Protein 7W3W (pdb70)

Radius of gyration: 19.31 Å; Cα contacts (8 Å, |Δi|>4): 629; chains: 1; bounding box: 48×47×41 Å

Secondary structure (DSSP, 8-state):
-EEEEEE-S-HHHHHHHHHHHHHHH--EEEEEE--HHHHHHHHHHHGGG---SEEE-S-HHHHHHHHHTT-BPPPPHHHHTTS-GGGB-TTSS-EEEEEEEEEEEEETTT--GGG--SSGGGGGSGGGTT-EEE-TT-HHHHHHHHHHHHHH-HHHHHHHHHHHHHS-PEE-SSHHHHHHHHHHTS-SEEEEETTSHHHHHHH-TT-SEEEE--STT-GGG-EEEEEEEEBTT-S-HHHHHHHHHHHTSHHHHHHIIIII-PBPSSSS-PPPTTT--HHHHHHH-----GGGGG-HHHHHHHHHHTT--

Nearest PDB structures (foldseek):
  7w3w-assembly1_A  TM=1.003E+00  e=6.564E-67  Vibrio metschnikovii
  6ivy-assembly1_A  TM=8.575E-01  e=1.147E-32  Pseudomonas aeruginosa PAO1
  8k7n-assembly1_A  TM=8.756E-01  e=4.196E-32  Klebsiella pneumoniae
  1xvy-assembly1_A  TM=8.744E-01  e=1.944E-31  Yersinia enterocolitica
  1xvx-assembly1_A  TM=8.397E-01  e=7.984E-30  Yersinia enterocolitica

Structure (mmCIF, N/CA/C/O backbone):
data_7W3W
#
_entry.id   7W3W
#
_cell.length_a   90.792
_cell.length_b   90.792
_cell.length_c   149.836
_cell.angle_alpha   90.000
_cell.angle_beta   90.000
_cell.angle_gamma   120.000
#
_symmetry.space_group_name_H-M   'P 63 2 2'
#
loop_
_entity.id
_entity.type
_entity.pdbx_description
1 polymer 'Iron-utilization periplasmic protein'
2 water water
#
loop_
_atom_site.group_PDB
_atom_site.id
_atom_site.type_symbol
_atom_site.label_atom_id
_atom_site.label_alt_id
_atom_site.label_comp_id
_atom_site.label_asym_id
_atom_site.label_entity_id
_atom_site.label_seq_id
_atom_site.pdbx_PDB_ins_code
_atom_site.Cartn_x
_atom_site.Cartn_y
_atom_site.Cartn_z
_atom_site.occupancy
_atom_site.B_iso_or_equiv
_atom_site.auth_seq_id
_atom_site.auth_comp_id
_atom_site.auth_asym_id
_atom_site.auth_atom_id
_atom_site.pdbx_PDB_model_num
ATOM 1 N N . GLN A 1 1 ? 67.992 16.432 -28.402 1.000 43.920 1 GLN A N 1
ATOM 2 C CA . GLN A 1 1 ? 67.278 16.295 -27.134 1.000 46.450 1 GLN A CA 1
ATOM 3 C C . GLN A 1 1 ? 66.803 14.855 -26.921 1.000 35.460 1 GLN A C 1
ATOM 4 O O . GLN A 1 1 ? 66.629 14.094 -27.883 1.000 32.210 1 GLN A O 1
ATOM 10 N N . ASP A 1 2 ? 66.589 14.495 -25.654 1.000 36.190 2 ASP A N 1
ATOM 11 C CA . ASP A 1 2 ? 66.240 13.129 -25.289 1.000 29.330 2 ASP A CA 1
ATOM 12 C C . ASP A 1 2 ? 65.410 13.136 -24.012 1.000 33.040 2 ASP A C 1
ATOM 13 O O . ASP A 1 2 ? 65.601 13.984 -23.138 1.000 32.100 2 ASP A O 1
ATOM 18 N N . ILE A 1 3 ? 64.497 12.169 -23.899 1.000 24.270 3 ILE A N 1
ATOM 19 C CA . ILE A 1 3 ? 63.762 11.956 -22.661 1.000 24.740 3 ILE A CA 1
ATOM 20 C C . ILE A 1 3 ? 63.914 10.498 -22.255 1.000 25.630 3 ILE A C 1
ATOM 21 O O . ILE A 1 3 ? 64.264 9.629 -23.061 1.000 26.570 3 ILE A O 1
ATOM 26 N N . THR A 1 4 ? 63.639 10.245 -20.984 1.000 23.780 4 THR A N 1
ATOM 27 C CA . THR A 1 4 ? 63.676 8.910 -20.415 1.000 24.180 4 THR A CA 1
ATOM 28 C C . THR A 1 4 ? 62.259 8.493 -20.060 1.000 22.760 4 THR A C 1
ATOM 29 O O . THR A 1 4 ? 61.554 9.213 -19.339 1.000 21.270 4 THR A O 1
ATOM 33 N N . LEU A 1 5 ? 61.852 7.341 -20.576 1.000 20.160 5 LEU A N 1
ATOM 34 C CA . LEU A 1 5 ? 60.535 6.773 -20.330 1.000 19.740 5 LEU A CA 1
ATOM 35 C C . LEU A 1 5 ? 60.683 5.523 -19.473 1.000 19.200 5 LEU A C 1
ATOM 36 O O . LEU A 1 5 ? 61.474 4.635 -19.804 1.000 23.220 5 LEU A O 1
ATOM 41 N N . TYR A 1 6 ? 59.923 5.451 -18.380 1.000 19.930 6 TYR A N 1
ATOM 42 C CA . TYR A 1 6 ? 59.724 4.202 -17.644 1.000 20.350 6 TYR A CA 1
ATOM 43 C C . TYR A 1 6 ? 58.434 3.590 -18.164 1.000 19.660 6 TYR A C 1
ATOM 44 O O . TYR A 1 6 ? 57.365 4.177 -17.993 1.000 20.630 6 TYR A O 1
ATOM 53 N N . SER A 1 7 ? 58.517 2.426 -18.816 1.000 19.050 7 SER A N 1
ATOM 54 C CA . SER A 1 7 ? 57.361 1.877 -19.521 1.000 21.000 7 SER A CA 1
ATOM 55 C C . SER A 1 7 ? 56.955 0.534 -18.916 1.000 23.650 7 SER A C 1
ATOM 56 O O . SER A 1 7 ? 57.711 -0.444 -18.977 1.000 22.730 7 SER A O 1
ATOM 59 N N . GLY A 1 8 ? 55.755 0.483 -18.340 1.000 21.540 8 GLY A N 1
ATOM 60 C CA . GLY A 1 8 ? 55.125 -0.781 -17.988 1.000 20.400 8 GLY A CA 1
ATOM 61 C C . GLY A 1 8 ? 54.453 -1.472 -19.153 1.000 24.400 8 GLY A C 1
ATOM 62 O O . GLY A 1 8 ? 53.955 -2.594 -19.012 1.000 26.290 8 GLY A O 1
ATOM 63 N N . ARG A 1 9 ? 54.467 -0.813 -20.302 1.000 22.000 9 ARG A N 1
ATOM 64 C CA . ARG A 1 9 ? 53.931 -1.404 -21.544 1.000 23.930 9 ARG A CA 1
ATOM 65 C C . ARG A 1 9 ? 55.056 -2.193 -22.219 1.000 25.480 9 ARG A C 1
ATOM 66 O O . ARG A 1 9 ? 56.207 -1.784 -22.116 1.000 22.520 9 ARG A O 1
ATOM 74 N N . GLY A 1 10 ? 54.705 -3.294 -22.877 1.000 23.940 10 GLY A N 1
ATOM 75 C CA . GLY A 1 10 ? 55.707 -4.151 -23.491 1.000 25.330 10 GLY A CA 1
ATOM 76 C C . GLY A 1 10 ? 56.386 -3.512 -24.690 1.000 28.600 10 GLY A C 1
ATOM 77 O O . GLY A 1 10 ? 55.814 -2.689 -25.402 1.000 25.960 10 GLY A O 1
ATOM 78 N N . GLU A 1 11 ? 57.635 -3.930 -24.933 1.000 24.150 11 GLU A N 1
ATOM 79 C CA . GLU A 1 11 ? 58.409 -3.359 -26.034 1.000 29.370 11 GLU A CA 1
ATOM 80 C C . GLU A 1 11 ? 57.782 -3.629 -27.402 1.000 29.960 11 GLU A C 1
ATOM 81 O O . GLU A 1 11 ? 57.900 -2.798 -28.308 1.000 27.550 11 GLU A O 1
ATOM 87 N N . THR A 1 12 ? 57.119 -4.773 -27.591 1.000 30.380 12 THR A N 1
ATOM 88 C CA . THR A 1 12 ? 56.540 -5.029 -28.911 1.000 34.290 12 THR A CA 1
ATOM 89 C C . THR A 1 12 ? 55.449 -4.020 -29.245 1.000 37.820 12 THR A C 1
ATOM 90 O O . THR A 1 12 ? 55.210 -3.725 -30.423 1.000 34.650 12 THR A O 1
ATOM 94 N N . LEU A 1 13 ? 54.796 -3.463 -28.226 1.000 35.300 13 LEU A N 1
ATOM 95 C CA . LEU A 1 13 ? 53.845 -2.369 -28.388 1.000 35.020 13 LEU A CA 1
ATOM 96 C C . LEU A 1 13 ? 54.550 -1.016 -28.410 1.000 34.780 13 LEU A C 1
ATOM 97 O O . LEU A 1 13 ? 54.271 -0.170 -29.263 1.000 41.290 13 LEU A O 1
ATOM 102 N N . VAL A 1 14 ? 55.462 -0.800 -27.466 1.000 33.770 14 VAL A N 1
ATOM 103 C CA . VAL A 1 14 ? 56.039 0.526 -27.265 1.000 34.380 14 VAL A CA 1
ATOM 104 C C . VAL A 1 14 ? 56.938 0.908 -28.432 1.000 35.040 14 VAL A C 1
ATOM 105 O O . VAL A 1 14 ? 56.889 2.043 -28.927 1.000 30.690 14 VAL A O 1
ATOM 109 N N . LYS A 1 15 ? 57.778 -0.028 -28.884 1.000 30.970 15 LYS A N 1
ATOM 110 C CA . LYS A 1 15 ? 58.858 0.342 -29.797 1.000 31.780 15 LYS A CA 1
ATOM 111 C C . LYS A 1 15 ? 58.362 0.992 -31.081 1.000 27.500 15 LYS A C 1
ATOM 112 O O . LYS A 1 15 ? 58.911 2.042 -31.458 1.000 28.310 15 LYS A O 1
ATOM 118 N N . PRO A 1 16 ? 57.352 0.467 -31.790 1.000 28.350 16 PRO A N 1
ATOM 119 C CA . PRO A 1 16 ? 56.897 1.171 -33.004 1.000 31.470 16 PRO A CA 1
ATOM 120 C C . PRO A 1 16 ? 56.382 2.564 -32.712 1.000 29.000 16 PRO A C 1
ATOM 121 O O . PRO A 1 16 ? 56.547 3.470 -33.540 1.000 27.440 16 PRO A O 1
ATOM 125 N N . ILE A 1 17 ? 55.769 2.758 -31.542 1.000 29.060 17 ILE A N 1
ATOM 126 C CA . ILE A 1 17 ? 55.223 4.061 -31.176 1.000 29.440 17 ILE A CA 1
ATOM 127 C C . ILE A 1 17 ? 56.346 5.057 -30.921 1.000 26.610 17 ILE A C 1
ATOM 128 O O . ILE A 1 17 ? 56.349 6.167 -31.468 1.000 27.390 17 ILE A O 1
ATOM 133 N N . ILE A 1 18 ? 57.316 4.685 -30.082 1.000 24.690 18 ILE A N 1
ATOM 134 C CA . ILE A 1 18 ? 58.387 5.624 -29.777 1.000 26.470 18 ILE A CA 1
ATOM 135 C C . ILE A 1 18 ? 59.258 5.857 -30.998 1.000 26.750 18 ILE A C 1
ATOM 136 O O . ILE A 1 18 ? 59.775 6.960 -31.185 1.000 28.750 18 ILE A O 1
ATOM 141 N N . GLU A 1 19 ? 59.434 4.846 -31.855 1.000 26.740 19 GLU A N 1
ATOM 142 C CA . GLU A 1 19 ? 60.258 5.056 -33.042 1.000 25.350 19 GLU A CA 1
ATOM 143 C C . GLU A 1 19 ? 59.626 6.087 -33.965 1.000 25.810 19 GLU A C 1
ATOM 144 O O . GLU A 1 19 ? 60.313 6.985 -34.464 1.000 24.880 19 GLU A O 1
ATOM 150 N N . GLN A 1 20 ? 58.309 6.015 -34.157 1.000 25.060 20 GLN A N 1
ATOM 151 C CA . GLN A 1 20 ? 57.653 7.008 -35.000 1.000 25.100 20 GLN A CA 1
ATOM 152 C C . GLN A 1 20 ? 57.661 8.383 -34.339 1.000 25.290 20 GLN A C 1
ATOM 153 O O . GLN A 1 20 ? 57.840 9.398 -35.019 1.000 23.590 20 GLN A O 1
ATOM 159 N N . PHE A 1 21 ? 57.469 8.436 -33.016 1.000 24.110 21 PHE A N 1
ATOM 160 C CA . PHE A 1 21 ? 57.591 9.710 -32.306 1.000 24.930 21 PHE A CA 1
ATOM 161 C C . PHE A 1 21 ? 58.971 10.314 -32.509 1.000 22.840 21 PHE A C 1
ATOM 162 O O . PHE A 1 21 ? 59.108 11.516 -32.762 1.000 25.570 21 PHE A O 1
ATOM 170 N N . GLU A 1 22 ? 60.014 9.494 -32.379 1.000 25.330 22 GLU A N 1
ATOM 171 C CA . GLU A 1 22 ? 61.371 9.996 -32.584 1.000 24.060 22 GLU A CA 1
ATOM 172 C C . GLU A 1 22 ? 61.557 10.563 -33.988 1.000 28.870 22 GLU A C 1
ATOM 173 O O . GLU A 1 22 ? 62.168 11.628 -34.161 1.000 28.110 22 GLU A O 1
ATOM 179 N N . LYS A 1 23 ? 61.045 9.866 -35.007 1.000 28.930 23 LYS A N 1
ATOM 180 C CA . LYS A 1 23 ? 61.229 10.341 -36.378 1.000 30.590 23 LYS A CA 1
ATOM 181 C C . LYS A 1 23 ? 60.536 11.678 -36.612 1.000 31.050 23 LYS A C 1
ATOM 182 O O . LYS A 1 23 ? 61.056 12.533 -37.338 1.000 31.760 23 LYS A O 1
ATOM 188 N N . GLN A 1 24 ? 59.358 11.879 -36.017 1.000 27.360 24 GLN A N 1
ATOM 189 C CA . GLN A 1 24 ? 58.616 13.113 -36.251 1.000 29.740 24 GLN A CA 1
ATOM 190 C C . GLN A 1 24 ? 59.093 14.260 -35.369 1.000 34.820 24 GLN A C 1
ATOM 191 O O . GLN A 1 24 ? 59.027 15.421 -35.785 1.000 34.080 24 GLN A O 1
ATOM 197 N N . SER A 1 25 ? 59.546 13.972 -34.153 1.000 26.080 25 SER A N 1
ATOM 198 C CA . SER A 1 25 ? 59.859 15.030 -33.203 1.000 27.220 25 SER A CA 1
ATOM 199 C C . SER A 1 25 ? 61.338 15.381 -33.140 1.000 28.530 25 SER A C 1
ATOM 200 O O . SER A 1 25 ? 61.674 16.484 -32.701 1.000 31.570 25 SER A O 1
ATOM 203 N N . GLY A 1 26 ? 62.224 14.473 -33.539 1.000 29.060 26 GLY A N 1
ATOM 204 C CA . GLY A 1 26 ? 63.637 14.678 -33.286 1.000 30.140 26 GLY A CA 1
ATOM 205 C C . GLY A 1 26 ? 64.075 14.428 -31.859 1.000 32.480 26 GLY A C 1
ATOM 206 O O . GLY A 1 26 ? 65.246 14.659 -31.540 1.000 32.240 26 GLY A O 1
ATOM 207 N N . ILE A 1 27 ? 63.178 13.959 -30.990 1.000 25.920 27 ILE A N 1
ATOM 208 C CA . ILE A 1 27 ? 63.481 13.693 -29.583 1.000 25.540 27 ILE A CA 1
ATOM 209 C C . ILE A 1 27 ? 63.741 12.199 -29.414 1.000 25.470 27 ILE A C 1
ATOM 210 O O . ILE A 1 27 ? 62.871 11.379 -29.727 1.000 28.020 27 ILE A O 1
ATOM 215 N N . LYS A 1 28 ? 64.918 11.839 -28.901 1.000 26.140 28 LYS A N 1
ATOM 216 C CA . LYS A 1 28 ? 65.227 10.437 -28.631 1.000 29.610 28 LYS A CA 1
ATOM 217 C C . LYS A 1 28 ? 64.575 9.998 -27.325 1.000 26.810 28 LYS A C 1
ATOM 218 O O . LYS A 1 28 ? 64.570 10.741 -26.339 1.000 26.370 28 LYS A O 1
ATOM 224 N N . VAL A 1 29 ? 64.015 8.793 -27.314 1.000 25.520 29 VAL A N 1
ATOM 225 C CA . VAL A 1 29 ? 63.356 8.261 -26.122 1.000 23.540 29 VAL A CA 1
ATOM 226 C C . VAL A 1 29 ? 64.185 7.089 -25.619 1.000 23.350 29 VAL A C 1
ATOM 227 O O . VAL A 1 29 ? 64.279 6.054 -26.288 1.000 26.210 29 VAL A O 1
ATOM 231 N N . ASN A 1 30 ? 64.792 7.252 -24.451 1.000 23.580 30 ASN A N 1
ATOM 232 C CA . ASN A 1 30 ? 65.478 6.162 -23.769 1.000 28.460 30 ASN A CA 1
ATOM 233 C C . ASN A 1 30 ? 64.487 5.467 -22.840 1.000 27.480 30 ASN A C 1
ATOM 234 O O . ASN A 1 30 ? 63.923 6.110 -21.948 1.000 27.950 30 ASN A O 1
ATOM 239 N N . VAL A 1 31 ? 64.261 4.169 -23.047 1.000 24.370 31 VAL A N 1
ATOM 240 C CA . VAL A 1 31 ? 63.201 3.444 -22.353 1.000 24.780 31 VAL A CA 1
ATOM 241 C C . VAL A 1 31 ? 63.795 2.456 -21.364 1.000 28.390 31 VAL A C 1
ATOM 242 O O . VAL A 1 31 ? 64.687 1.672 -21.714 1.000 28.300 31 VAL A O 1
ATOM 246 N N . ARG A 1 32 ? 63.282 2.482 -20.131 1.000 22.970 32 ARG A N 1
ATOM 247 C CA . ARG A 1 32 ? 63.448 1.392 -19.180 1.000 25.760 32 ARG A CA 1
ATOM 248 C C . ARG A 1 32 ? 62.145 0.606 -19.162 1.000 24.960 32 ARG A C 1
ATOM 249 O O . ARG A 1 32 ? 61.108 1.136 -18.757 1.000 23.520 32 ARG A O 1
ATOM 257 N N . TYR A 1 33 ? 62.191 -0.645 -19.604 1.000 24.950 33 TYR A N 1
ATOM 258 C CA . TYR A 1 33 ? 61.007 -1.488 -19.588 1.000 24.240 33 TYR A CA 1
ATOM 259 C C . TYR A 1 33 ? 60.915 -2.234 -18.267 1.000 29.830 33 TYR A C 1
ATOM 260 O O . TYR A 1 33 ? 61.929 -2.587 -17.654 1.000 27.510 33 TYR A O 1
ATOM 269 N N . GLY A 1 34 ? 59.685 -2.478 -17.833 1.000 27.600 34 GLY A N 1
ATOM 270 C CA . GLY A 1 34 ? 59.492 -3.215 -16.603 1.000 26.020 34 GLY A CA 1
ATOM 271 C C . GLY A 1 34 ? 58.030 -3.495 -16.350 1.000 27.710 34 GLY A C 1
ATOM 272 O O . GLY A 1 34 ? 57.172 -3.265 -17.204 1.000 28.450 34 GLY A O 1
ATOM 273 N N . ASP A 1 35 ? 57.766 -4.032 -15.164 1.000 26.960 35 ASP A N 1
ATOM 274 C CA . ASP A 1 35 ? 56.407 -4.264 -14.717 1.000 25.560 35 ASP A CA 1
ATOM 275 C C . ASP A 1 35 ? 55.803 -2.944 -14.251 1.000 26.630 35 ASP A C 1
ATOM 276 O O . ASP A 1 35 ? 56.470 -2.152 -13.581 1.000 25.860 35 ASP A O 1
ATOM 281 N N . THR A 1 36 ? 54.543 -2.701 -14.624 1.000 26.390 36 THR A N 1
ATOM 282 C CA . THR A 1 36 ? 53.903 -1.430 -14.278 1.000 28.510 36 THR A CA 1
ATOM 283 C C . THR A 1 36 ? 54.039 -1.129 -12.786 1.000 28.220 36 THR A C 1
ATOM 284 O O . THR A 1 36 ? 54.486 -0.043 -12.395 1.000 27.050 36 THR A O 1
ATOM 288 N N . ALA A 1 37 ? 53.694 -2.100 -11.935 1.000 26.600 37 ALA A N 1
ATOM 289 C CA . ALA A 1 37 ? 53.705 -1.852 -10.495 1.000 26.830 37 ALA A CA 1
ATOM 290 C C . ALA A 1 37 ? 55.126 -1.735 -9.954 1.000 25.840 37 ALA A C 1
ATOM 291 O O . ALA A 1 37 ? 55.402 -0.886 -9.101 1.000 24.190 37 ALA A O 1
ATOM 293 N N . GLN A 1 38 ? 56.041 -2.582 -10.429 1.000 27.170 38 GLN A N 1
ATOM 294 C CA . GLN A 1 38 ? 57.424 -2.510 -9.959 1.000 29.710 38 GLN A CA 1
ATOM 295 C C . GLN A 1 38 ? 58.086 -1.194 -10.357 1.000 26.070 38 GLN A C 1
ATOM 296 O O . GLN A 1 38 ? 58.883 -0.632 -9.595 1.000 25.780 38 GLN A O 1
ATOM 302 N N . LEU A 1 39 ? 57.782 -0.686 -11.550 1.000 24.950 39 LEU A N 1
ATOM 303 C CA . LEU A 1 39 ? 58.321 0.620 -11.915 1.000 23.770 39 LEU A CA 1
ATOM 304 C C . LEU A 1 39 ? 57.767 1.723 -11.019 1.000 23.550 39 LEU A C 1
ATOM 305 O O . LEU A 1 39 ? 58.475 2.686 -10.715 1.000 24.770 39 LEU A O 1
ATOM 310 N N . ALA A 1 40 ? 56.517 1.601 -10.574 1.000 23.560 40 ALA A N 1
ATOM 311 C CA . ALA A 1 40 ? 55.995 2.590 -9.633 1.000 25.210 40 ALA A CA 1
ATOM 312 C C . ALA A 1 40 ? 56.730 2.515 -8.299 1.000 30.100 40 ALA A C 1
ATOM 313 O O . ALA A 1 40 ? 57.051 3.549 -7.698 1.000 26.360 40 ALA A O 1
ATOM 315 N N . VAL A 1 41 ? 57.018 1.300 -7.825 1.000 28.400 41 VAL A N 1
ATOM 316 C CA . VAL A 1 41 ? 57.832 1.159 -6.618 1.000 29.810 41 VAL A CA 1
ATOM 317 C C . VAL A 1 41 ? 59.184 1.833 -6.815 1.000 27.190 41 VAL A C 1
ATOM 318 O O . VAL A 1 41 ? 59.647 2.592 -5.952 1.000 29.100 41 VAL A O 1
ATOM 322 N N . LEU A 1 42 ? 59.824 1.584 -7.964 1.000 26.790 42 LEU A N 1
ATOM 323 C CA . LEU A 1 42 ? 61.134 2.168 -8.244 1.000 25.690 42 LEU A CA 1
ATOM 324 C C . LEU A 1 42 ? 61.079 3.686 -8.227 1.000 29.820 42 LEU A C 1
ATOM 325 O O . LEU A 1 42 ? 61.958 4.345 -7.655 1.000 27.700 42 LEU A O 1
ATOM 330 N N . LEU A 1 43 ? 60.065 4.264 -8.875 1.000 26.720 43 LEU A N 1
ATOM 331 C CA . LEU A 1 43 ? 59.936 5.715 -8.862 1.000 26.280 43 LEU A CA 1
ATOM 332 C C . LEU A 1 43 ? 59.825 6.236 -7.436 1.000 27.140 43 LEU A C 1
ATOM 333 O O . LEU A 1 43 ? 60.409 7.267 -7.095 1.000 28.750 43 LEU A O 1
ATOM 338 N N . GLN A 1 44 ? 59.090 5.526 -6.579 1.000 27.260 44 GLN A N 1
ATOM 339 C CA . GLN A 1 44 ? 58.965 5.988 -5.202 1.000 29.200 44 GLN A CA 1
ATOM 340 C C . GLN A 1 44 ? 60.300 5.896 -4.469 1.000 31.170 44 GLN A C 1
ATOM 341 O O . GLN A 1 44 ? 60.626 6.762 -3.649 1.000 30.400 44 GLN A O 1
ATOM 347 N N . GLU A 1 45 ? 61.097 4.869 -4.769 1.000 29.590 45 GLU A N 1
ATOM 348 C CA . GLU A 1 45 ? 62.419 4.759 -4.156 1.000 32.170 45 GLU A CA 1
ATOM 349 C C . GLU A 1 45 ? 63.370 5.833 -4.680 1.000 33.220 45 GLU A C 1
ATOM 350 O O . GLU A 1 45 ? 64.177 6.384 -3.918 1.000 35.130 45 GLU A O 1
ATOM 356 N N . GLU A 1 46 ? 63.285 6.154 -5.976 1.000 31.330 46 GLU A N 1
ATOM 357 C CA . GLU A 1 46 ? 64.151 7.190 -6.535 1.000 31.860 46 GLU A CA 1
ATOM 358 C C . GLU A 1 46 ? 63.738 8.579 -6.070 1.000 32.950 46 GLU A C 1
ATOM 359 O O . GLU A 1 46 ? 64.596 9.448 -5.878 1.000 32.230 46 GLU A O 1
ATOM 365 N N . GLY A 1 47 ? 62.440 8.803 -5.897 1.000 31.360 47 GLY A N 1
ATOM 366 C CA . GLY A 1 47 ? 61.959 10.116 -5.515 1.000 33.990 47 GLY A CA 1
ATOM 367 C C . GLY A 1 47 ? 62.449 11.184 -6.461 1.000 33.560 47 GLY A C 1
ATOM 368 O O . GLY A 1 47 ? 62.452 11.016 -7.688 1.000 31.150 47 GLY A O 1
ATOM 369 N N . ALA A 1 48 ? 62.903 12.299 -5.884 1.000 35.280 48 ALA A N 1
ATOM 370 C CA . ALA A 1 48 ? 63.350 13.438 -6.677 1.000 32.170 48 ALA A CA 1
ATOM 371 C C . ALA A 1 48 ? 64.614 13.165 -7.485 1.000 31.910 48 ALA A C 1
ATOM 372 O O . ALA A 1 48 ? 64.934 13.969 -8.363 1.000 33.950 48 ALA A O 1
ATOM 374 N N . ARG A 1 49 ? 65.349 12.080 -7.219 1.000 33.240 49 ARG A N 1
ATOM 375 C CA . ARG A 1 49 ? 66.536 11.761 -8.010 1.000 32.170 49 ARG A CA 1
ATOM 376 C C . ARG A 1 49 ? 66.250 10.840 -9.187 1.000 31.260 49 ARG A C 1
ATOM 377 O O . ARG A 1 49 ? 67.196 10.333 -9.796 1.000 30.300 49 ARG A O 1
ATOM 385 N N . SER A 1 50 ? 64.987 10.592 -9.514 1.000 30.570 50 SER A N 1
ATOM 386 C CA . SER A 1 50 ? 64.698 9.726 -10.649 1.000 28.820 50 SER A CA 1
ATOM 387 C C . SER A 1 50 ? 65.221 10.341 -11.950 1.000 26.580 50 SER A C 1
ATOM 388 O O . SER A 1 50 ? 65.109 11.554 -12.154 1.000 27.250 50 SER A O 1
ATOM 391 N N . PRO A 1 51 ? 65.769 9.529 -12.860 1.000 27.760 51 PRO A N 1
ATOM 392 C CA . PRO A 1 51 ? 66.074 10.023 -14.209 1.000 25.250 51 PRO A CA 1
ATOM 393 C C . PRO A 1 51 ? 64.870 10.055 -15.134 1.000 25.750 51 PRO A C 1
ATOM 394 O O . PRO A 1 51 ? 64.998 10.534 -16.265 1.000 25.920 51 PRO A O 1
ATOM 398 N N . ALA A 1 52 ? 63.716 9.561 -14.690 1.000 23.760 52 ALA A N 1
ATOM 399 C CA . ALA A 1 52 ? 62.569 9.382 -15.572 1.000 24.180 52 ALA A CA 1
ATOM 400 C C . ALA A 1 52 ? 61.876 10.711 -15.852 1.000 22.590 52 ALA A C 1
ATOM 401 O O . ALA A 1 52 ? 61.704 11.540 -14.955 1.000 23.960 52 ALA A O 1
ATOM 403 N N . ASP A 1 53 ? 61.474 10.905 -17.111 1.000 21.150 53 ASP A N 1
ATOM 404 C CA . ASP A 1 53 ? 60.637 12.032 -17.511 1.000 21.300 53 ASP A CA 1
ATOM 405 C C . ASP A 1 53 ? 59.175 11.650 -17.657 1.000 20.990 53 ASP A C 1
ATOM 406 O O . ASP A 1 53 ? 58.289 12.439 -17.308 1.000 19.630 53 ASP A O 1
ATOM 411 N N . VAL A 1 54 ? 58.913 10.459 -18.177 1.000 19.080 54 VAL A N 1
ATOM 412 C CA . VAL A 1 54 ? 57.560 10.000 -18.465 1.000 19.590 54 VAL A CA 1
ATOM 413 C C . VAL A 1 54 ? 57.402 8.621 -17.851 1.000 20.860 54 VAL A C 1
ATOM 414 O O . VAL A 1 54 ? 58.356 7.836 -17.836 1.000 21.000 54 VAL A O 1
ATOM 418 N N . TYR A 1 55 ? 56.208 8.338 -17.325 1.000 18.140 55 TYR A N 1
ATOM 419 C CA . TYR A 1 55 ? 55.827 7.004 -16.867 1.000 19.190 55 TYR A CA 1
ATOM 420 C C . TYR A 1 55 ? 54.576 6.597 -17.630 1.000 20.710 55 TYR A C 1
ATOM 421 O O . TYR A 1 55 ? 53.595 7.346 -17.656 1.000 18.860 55 TYR A O 1
ATOM 430 N N . TRP A 1 56 ? 54.625 5.427 -18.268 1.000 17.220 56 TRP A N 1
ATOM 431 C CA . TRP A 1 56 ? 53.532 4.911 -19.083 1.000 16.950 56 TRP A CA 1
ATOM 432 C C . TRP A 1 56 ? 53.243 3.500 -18.588 1.000 23.290 56 TRP A C 1
ATOM 433 O O . TRP A 1 56 ? 54.075 2.604 -18.765 1.000 20.530 56 TRP A O 1
ATOM 444 N N . GLY A 1 57 ? 52.080 3.302 -17.957 1.000 19.010 57 GLY A N 1
ATOM 445 C CA . GLY A 1 57 ? 51.745 2.038 -17.341 1.000 22.940 57 GLY A CA 1
ATOM 446 C C . GLY A 1 57 ? 50.457 1.454 -17.897 1.000 22.830 57 GLY A C 1
ATOM 447 O O . GLY A 1 57 ? 49.747 2.084 -18.689 1.000 23.220 57 GLY A O 1
ATOM 448 N N . GLN A 1 58 ? 50.163 0.219 -17.487 1.000 22.080 58 GLN A N 1
ATOM 449 C CA . GLN A 1 58 ? 48.897 -0.358 -17.914 1.000 20.990 58 GLN A CA 1
ATOM 450 C C . GLN A 1 58 ? 48.078 -0.838 -16.731 1.000 28.570 58 GLN A C 1
ATOM 451 O O . GLN A 1 58 ? 47.353 -1.831 -16.843 1.000 31.920 58 GLN A O 1
ATOM 457 N N . ASP A 1 59 ? 48.164 -0.146 -15.594 1.000 24.690 59 ASP A N 1
ATOM 458 C CA . ASP A 1 59 ? 47.175 -0.378 -14.547 1.000 30.470 59 ASP A CA 1
ATOM 459 C C . ASP A 1 59 ? 47.030 0.837 -13.645 1.000 26.120 59 ASP A C 1
ATOM 460 O O . ASP A 1 59 ? 48.014 1.329 -13.079 1.000 23.750 59 ASP A O 1
ATOM 465 N N . ALA A 1 60 ? 45.779 1.258 -13.467 1.000 27.150 60 ALA A N 1
ATOM 466 C CA . ALA A 1 60 ? 45.487 2.508 -12.770 1.000 24.070 60 ALA A CA 1
ATOM 467 C C . ALA A 1 60 ? 45.893 2.464 -11.303 1.000 24.390 60 ALA A C 1
ATOM 468 O O . ALA A 1 60 ? 46.140 3.514 -10.700 1.000 22.210 60 ALA A O 1
ATOM 470 N N . GLY A 1 61 ? 45.955 1.275 -10.703 1.000 24.100 61 GLY A N 1
ATOM 471 C CA . GLY A 1 61 ? 46.324 1.200 -9.296 1.000 22.630 61 GLY A CA 1
ATOM 472 C C . GLY A 1 61 ? 47.739 1.685 -9.036 1.000 23.590 61 GLY A C 1
ATOM 473 O O . GLY A 1 61 ? 47.996 2.398 -8.061 1.000 21.430 61 GLY A O 1
ATOM 474 N N . ALA A 1 62 ? 48.678 1.302 -9.902 1.000 23.050 62 ALA A N 1
ATOM 475 C CA . ALA A 1 62 ? 50.054 1.754 -9.746 1.000 22.270 62 ALA A CA 1
ATOM 476 C C . ALA A 1 62 ? 50.176 3.250 -10.008 1.000 21.770 62 ALA A C 1
ATOM 477 O O . ALA A 1 62 ? 50.926 3.953 -9.319 1.000 21.510 62 ALA A O 1
ATOM 479 N N . MET A 1 63 ? 49.467 3.746 -11.024 1.000 22.180 63 MET A N 1
ATOM 480 C CA . MET A 1 63 ? 49.447 5.186 -11.264 1.000 21.650 63 MET A CA 1
ATOM 481 C C . MET A 1 63 ? 48.870 5.928 -10.058 1.000 22.390 63 MET A C 1
ATOM 482 O O . MET A 1 63 ? 49.355 7.007 -9.680 1.000 20.780 63 MET A O 1
ATOM 487 N N . GLY A 1 64 ? 47.830 5.366 -9.441 1.000 20.390 64 GLY A N 1
ATOM 488 C CA . GLY A 1 64 ? 47.250 6.011 -8.271 1.000 21.880 64 GLY A CA 1
ATOM 489 C C . GLY A 1 64 ? 48.230 6.116 -7.121 1.000 22.520 64 GLY A C 1
ATOM 490 O O . GLY A 1 64 ? 48.263 7.123 -6.410 1.000 22.940 64 GLY A O 1
ATOM 491 N N . ALA A 1 65 ? 49.046 5.075 -6.923 1.000 22.210 65 ALA A N 1
ATOM 492 C CA . ALA A 1 65 ? 50.083 5.147 -5.894 1.000 24.090 65 ALA A CA 1
ATOM 493 C C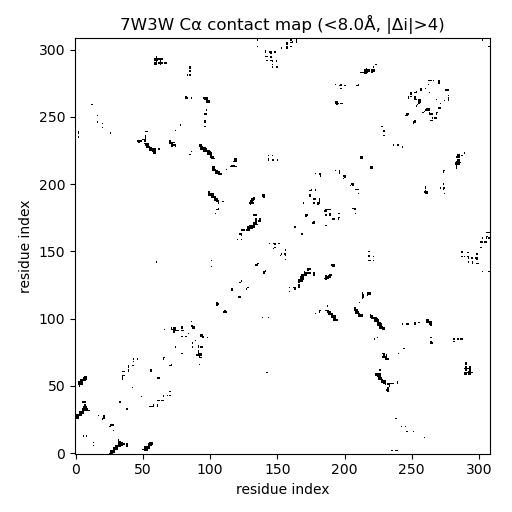 . ALA A 1 65 ? 51.041 6.309 -6.148 1.000 24.990 65 ALA A C 1
ATOM 494 O O . ALA A 1 65 ? 51.424 7.027 -5.215 1.000 23.260 65 ALA A O 1
ATOM 496 N N . LEU A 1 66 ? 51.435 6.519 -7.407 1.000 22.960 66 LEU A N 1
ATOM 497 C CA . LEU A 1 66 ? 52.336 7.630 -7.722 1.000 20.850 66 LEU A CA 1
ATOM 498 C C . LEU A 1 66 ? 51.647 8.972 -7.525 1.000 21.430 66 LEU A C 1
ATOM 499 O O . LEU A 1 66 ? 52.252 9.929 -7.026 1.000 22.720 66 LEU A O 1
ATOM 504 N N . ALA A 1 67 ? 50.393 9.073 -7.952 1.000 20.900 67 ALA A N 1
ATOM 505 C CA . ALA A 1 67 ? 49.644 10.301 -7.734 1.000 22.800 67 ALA A CA 1
ATOM 506 C C . ALA A 1 67 ? 49.559 10.612 -6.245 1.000 24.170 67 ALA A C 1
ATOM 507 O O . ALA A 1 67 ? 49.865 11.730 -5.814 1.000 25.750 67 ALA A O 1
ATOM 509 N N . ASN A 1 68 ? 49.185 9.609 -5.438 1.000 24.490 68 ASN A N 1
ATOM 510 C CA . ASN A 1 68 ? 49.070 9.796 -3.992 1.000 26.680 68 ASN A CA 1
ATOM 511 C C . ASN A 1 68 ? 50.403 10.178 -3.369 1.000 26.290 68 ASN A C 1
ATOM 512 O O . ASN A 1 68 ? 50.438 10.943 -2.399 1.000 29.480 68 ASN A O 1
ATOM 517 N N . ALA A 1 69 ? 51.503 9.647 -3.897 1.000 25.020 69 ALA A N 1
ATOM 518 C CA . ALA A 1 69 ? 52.829 9.943 -3.374 1.000 25.260 69 ALA A CA 1
ATOM 519 C C . ALA A 1 69 ? 53.326 11.326 -3.761 1.000 29.300 69 ALA A C 1
ATOM 520 O O . ALA A 1 69 ? 54.411 11.719 -3.311 1.000 28.400 69 ALA A O 1
ATOM 522 N N . GLY A 1 70 ? 52.578 12.062 -4.583 1.000 25.830 70 GLY A N 1
ATOM 523 C CA . GLY A 1 70 ? 52.990 13.395 -4.973 1.000 24.920 70 GLY A CA 1
ATOM 524 C C . GLY A 1 70 ? 54.100 13.457 -5.998 1.000 29.160 70 GLY A C 1
ATOM 525 O O . GLY A 1 70 ? 54.749 14.500 -6.124 1.000 27.680 70 GLY A O 1
ATOM 526 N N . LEU A 1 71 ? 54.320 12.383 -6.764 1.000 23.110 71 LEU A N 1
ATOM 527 C CA . LEU A 1 71 ? 55.433 12.328 -7.706 1.000 19.930 71 LEU A CA 1
ATOM 528 C C . LEU A 1 71 ? 55.073 12.778 -9.119 1.000 21.850 71 LEU A C 1
ATOM 529 O O . LEU A 1 71 ? 55.980 12.923 -9.947 1.000 23.090 71 LEU A O 1
ATOM 534 N N . LEU A 1 72 ? 53.796 13.004 -9.424 1.000 20.870 72 LEU A N 1
ATOM 535 C CA . LEU A 1 72 ? 53.378 13.316 -10.791 1.000 19.800 72 LEU A CA 1
ATOM 536 C C . LEU A 1 72 ? 53.162 14.811 -10.989 1.000 24.130 72 LEU A C 1
ATOM 537 O O . LEU A 1 72 ? 52.518 15.478 -10.168 1.000 22.640 72 LEU A O 1
ATOM 542 N N . ALA A 1 73 ? 53.676 15.323 -12.109 1.000 20.060 73 ALA A N 1
ATOM 543 C CA . ALA A 1 73 ? 53.458 16.717 -12.478 1.000 22.270 73 ALA A CA 1
ATOM 544 C C . ALA A 1 73 ? 52.028 16.916 -12.962 1.000 22.650 73 ALA A C 1
ATOM 545 O O . ALA A 1 73 ? 51.459 16.048 -13.631 1.000 23.750 73 ALA A O 1
ATOM 547 N N . THR A 1 74 ? 51.443 18.068 -12.638 1.000 24.500 74 THR A N 1
ATOM 548 C CA . THR A 1 74 ? 50.142 18.403 -13.209 1.000 23.540 74 THR A CA 1
ATOM 549 C C . THR A 1 74 ? 50.310 18.709 -14.693 1.000 22.810 74 THR A C 1
ATOM 550 O O . THR A 1 74 ? 51.186 19.487 -15.080 1.000 22.490 74 THR A O 1
ATOM 554 N N . LEU A 1 75 ? 49.494 18.077 -15.532 1.000 19.410 75 LEU A N 1
ATOM 555 C CA . LEU A 1 75 ? 49.612 18.272 -16.969 1.000 20.100 75 LEU A CA 1
ATOM 556 C C . LEU A 1 75 ? 48.936 19.574 -17.385 1.000 19.730 75 LEU A C 1
ATOM 557 O O . LEU A 1 75 ? 48.029 20.057 -16.701 1.000 20.440 75 LEU A O 1
ATOM 562 N N . PRO A 1 76 ? 49.350 20.155 -18.513 1.000 22.380 76 PRO A N 1
ATOM 563 C CA . PRO A 1 76 ? 48.632 21.327 -19.035 1.000 24.090 76 PRO A CA 1
ATOM 564 C C . PRO A 1 76 ? 47.179 20.982 -19.314 1.000 22.610 76 PRO A C 1
ATOM 565 O O . PRO A 1 76 ? 46.866 19.889 -19.794 1.000 20.970 76 PRO A O 1
ATOM 569 N N . GLU A 1 77 ? 46.293 21.939 -19.012 1.000 21.080 77 GLU A N 1
ATOM 570 C CA . GLU A 1 77 ? 44.875 21.808 -19.355 1.000 21.180 77 GLU A CA 1
ATOM 571 C C . GLU A 1 77 ? 44.674 21.424 -20.811 1.000 21.900 77 GLU A C 1
ATOM 572 O O . GLU A 1 77 ? 43.756 20.661 -21.144 1.000 24.500 77 GLU A O 1
ATOM 578 N N . ALA A 1 78 ? 45.504 21.967 -21.702 1.000 19.350 78 ALA A N 1
ATOM 579 C CA . ALA A 1 78 ? 45.356 21.663 -23.121 1.000 21.410 78 ALA A CA 1
ATOM 580 C C . ALA A 1 78 ? 45.502 20.174 -23.403 1.000 24.690 78 ALA A C 1
ATOM 581 O O . ALA A 1 78 ? 44.995 19.696 -24.421 1.000 25.840 78 ALA A O 1
ATOM 583 N N . VAL A 1 79 ? 46.176 19.434 -22.526 1.000 19.590 79 VAL A N 1
ATOM 584 C CA . VAL A 1 79 ? 46.311 17.992 -22.716 1.000 23.130 79 VAL A CA 1
ATOM 585 C C . VAL A 1 79 ? 45.077 17.255 -22.203 1.000 24.990 79 VAL A C 1
ATOM 586 O O . VAL A 1 79 ? 44.529 16.384 -22.888 1.000 27.010 79 VAL A O 1
ATOM 590 N N . TYR A 1 80 ? 44.624 17.569 -20.986 1.000 21.360 80 TYR A N 1
ATOM 591 C CA . TYR A 1 80 ? 43.651 16.700 -20.333 1.000 21.560 80 TYR A CA 1
ATOM 592 C C . TYR A 1 80 ? 42.224 17.232 -20.274 1.000 23.910 80 TYR A C 1
ATOM 593 O O . TYR A 1 80 ? 41.307 16.424 -20.100 1.000 23.270 80 TYR A O 1
ATOM 602 N N . LYS A 1 81 ? 41.977 18.541 -20.403 1.000 21.210 81 LYS A N 1
ATOM 603 C CA . LYS A 1 81 ? 40.596 19.076 -20.178 1.000 26.330 81 LYS A CA 1
ATOM 604 C C . LYS A 1 81 ? 39.579 18.665 -21.267 1.000 27.700 81 LYS A C 1
ATOM 605 O O . LYS A 1 81 ? 38.402 18.760 -21.026 1.000 28.830 81 LYS A O 1
ATOM 611 N N . GLN A 1 82 ? 40.030 18.268 -22.438 1.000 29.340 82 GLN A N 1
ATOM 612 C CA . GLN A 1 82 ? 39.119 17.878 -23.537 1.000 31.490 82 GLN A CA 1
ATOM 613 C C . GLN A 1 82 ? 38.780 16.390 -23.435 1.000 25.240 82 GLN A C 1
ATOM 614 O O . GLN A 1 82 ? 37.910 15.952 -24.167 1.000 24.940 82 GLN A O 1
ATOM 620 N N . LEU A 1 83 ? 39.441 15.663 -22.542 1.000 23.420 83 LEU A N 1
ATOM 621 C CA . LEU A 1 83 ? 39.243 14.196 -22.504 1.000 21.830 83 LEU A CA 1
ATOM 622 C C . LEU A 1 83 ? 38.026 13.801 -21.663 1.000 21.540 83 LEU A C 1
ATOM 623 O O . LEU A 1 83 ? 37.685 14.502 -20.710 1.000 20.460 83 LEU A O 1
ATOM 628 N N . PRO A 1 84 ? 37.370 12.671 -21.988 1.000 20.840 84 PRO A N 1
ATOM 629 C CA . PRO A 1 84 ? 36.279 12.166 -21.145 1.000 20.600 84 PRO A CA 1
ATOM 630 C C . PRO A 1 84 ? 36.756 11.966 -19.716 1.000 21.640 84 PRO A C 1
ATOM 631 O O . PRO A 1 84 ? 37.921 11.649 -19.475 1.000 18.660 84 PRO A O 1
ATOM 635 N N . GLU A 1 85 ? 35.836 12.135 -18.760 1.000 19.640 85 GLU A N 1
ATOM 636 C CA . GLU A 1 85 ? 36.223 12.020 -17.356 1.000 20.430 85 GLU A CA 1
ATOM 637 C C . GLU A 1 85 ? 36.732 10.619 -17.020 1.000 22.360 85 GLU A C 1
ATOM 638 O O . GLU A 1 85 ? 37.577 10.476 -16.130 1.000 20.830 85 GLU A O 1
ATOM 644 N N . ILE A 1 86 ? 36.271 9.581 -17.729 1.000 20.090 86 ILE A N 1
ATOM 645 C CA . ILE A 1 86 ? 36.787 8.233 -17.465 1.000 20.630 86 ILE A CA 1
ATOM 646 C C . ILE A 1 86 ? 38.231 8.050 -17.901 1.000 20.690 86 ILE A C 1
ATOM 647 O O . ILE A 1 86 ? 38.826 6.998 -17.624 1.000 18.460 86 ILE A O 1
ATOM 652 N N . TYR A 1 87 ? 38.812 9.048 -18.573 1.000 16.840 87 TYR A N 1
ATOM 653 C CA . TYR A 1 87 ? 40.110 8.916 -19.216 1.000 17.870 87 TYR A CA 1
ATOM 654 C C . TYR A 1 87 ? 41.146 9.896 -18.664 1.000 19.080 87 TYR A C 1
ATOM 655 O O . TYR A 1 87 ? 42.229 10.031 -19.247 1.000 19.360 87 TYR A O 1
ATOM 664 N N . THR A 1 88 ? 40.857 10.588 -17.564 1.000 15.810 88 THR A N 1
ATOM 665 C CA . THR A 1 88 ? 41.840 11.544 -17.070 1.000 17.050 88 THR A CA 1
ATOM 666 C C . THR A 1 88 ? 41.750 11.655 -15.557 1.000 22.360 88 THR A C 1
ATOM 667 O O . THR A 1 88 ? 40.692 11.438 -14.955 1.000 22.990 88 THR A O 1
ATOM 671 N N . SER A 1 89 ? 42.883 11.980 -14.946 1.000 17.820 89 SER A N 1
ATOM 672 C CA . SER A 1 89 ? 42.875 12.406 -13.561 1.000 22.280 89 SER A CA 1
ATOM 673 C C . SER A 1 89 ? 42.092 13.715 -13.484 1.000 22.190 89 SER A C 1
ATOM 674 O O . SER A 1 89 ? 42.280 14.604 -14.317 1.000 27.750 89 SER A O 1
ATOM 677 N N . LYS A 1 90 ? 41.173 13.817 -12.521 1.000 30.860 90 LYS A N 1
ATOM 678 C CA . LYS A 1 90 ? 40.375 15.042 -12.408 1.000 28.700 90 LYS A CA 1
ATOM 679 C C . LYS A 1 90 ? 41.254 16.276 -12.224 1.000 32.720 90 LYS A C 1
ATOM 680 O O . LYS A 1 90 ? 40.918 17.362 -12.714 1.000 31.650 90 LYS A O 1
ATOM 686 N N . THR A 1 91 ? 42.384 16.130 -11.539 1.000 32.780 91 THR A N 1
ATOM 687 C CA . THR A 1 91 ? 43.313 17.238 -11.335 1.000 33.720 91 THR A CA 1
ATOM 688 C C . THR A 1 91 ? 44.516 17.169 -12.267 1.000 32.400 91 THR A C 1
ATOM 689 O O . THR A 1 91 ? 45.525 17.838 -12.019 1.000 32.070 91 THR A O 1
ATOM 693 N N . GLY A 1 92 ? 44.439 16.362 -13.320 1.000 25.180 92 GLY A N 1
ATOM 694 C CA . GLY A 1 92 ? 45.400 16.454 -14.397 1.000 22.630 92 GLY A CA 1
ATOM 695 C C . GLY A 1 92 ? 46.735 15.809 -14.140 1.000 21.300 92 GLY A C 1
ATOM 696 O O . GLY A 1 92 ? 47.700 16.129 -14.834 1.000 20.830 92 GLY A O 1
ATOM 697 N N . GLN A 1 93 ? 46.829 14.888 -13.182 1.000 17.730 93 GLN A N 1
ATOM 698 C CA . GLN A 1 93 ? 48.124 14.283 -12.908 1.000 19.060 93 GLN A CA 1
ATOM 699 C C . GLN A 1 93 ? 48.486 13.165 -13.872 1.000 19.770 93 GLN A C 1
ATOM 700 O O . GLN A 1 93 ? 49.624 12.689 -13.821 1.000 18.840 93 GLN A O 1
ATOM 706 N N . TRP A 1 94 ? 47.554 12.725 -14.714 1.000 17.470 94 TRP A N 1
ATOM 707 C CA . TRP A 1 94 ? 47.808 11.683 -15.707 1.000 18.130 94 TRP A CA 1
ATOM 708 C C . TRP A 1 94 ? 46.636 11.680 -16.674 1.000 16.080 94 TRP A C 1
ATOM 709 O O . TRP A 1 94 ? 45.555 12.185 -16.356 1.000 17.320 94 TRP A O 1
ATOM 720 N N . VAL A 1 95 ? 46.854 11.091 -17.851 1.000 16.890 95 VAL A N 1
ATOM 721 C CA . VAL A 1 95 ? 45.794 10.895 -18.831 1.000 17.260 95 VAL A CA 1
ATOM 722 C C . VAL A 1 95 ? 45.892 9.476 -19.364 1.000 15.870 95 VAL A C 1
ATOM 723 O O . VAL A 1 95 ? 46.976 8.886 -19.414 1.000 16.210 95 VAL A O 1
ATOM 727 N N . ALA A 1 96 ? 44.747 8.922 -19.749 1.000 15.590 96 ALA A N 1
ATOM 728 C CA . ALA A 1 96 ? 44.748 7.655 -20.467 1.000 17.280 96 ALA A CA 1
ATOM 729 C C . ALA A 1 96 ? 45.263 7.857 -21.881 1.000 18.230 96 ALA A C 1
ATOM 730 O O . ALA A 1 96 ? 44.872 8.806 -22.563 1.000 19.200 96 ALA A O 1
ATOM 732 N N . ALA A 1 97 ? 46.143 6.953 -22.328 1.000 17.830 97 ALA A N 1
ATOM 733 C CA . ALA A 1 97 ? 46.459 6.869 -23.748 1.000 19.550 97 ALA A CA 1
ATOM 734 C C . ALA A 1 97 ? 45.556 5.889 -24.478 1.000 20.670 97 ALA A C 1
ATOM 735 O O . ALA A 1 97 ? 45.359 6.034 -25.683 1.000 19.200 97 ALA A O 1
ATOM 737 N N . SER A 1 98 ? 44.996 4.914 -23.772 1.000 17.790 98 SER A N 1
ATOM 738 C CA . SER A 1 98 ? 44.041 3.989 -24.363 1.000 17.970 98 SER A CA 1
ATOM 739 C C . SER A 1 98 ? 43.222 3.389 -23.231 1.000 19.440 98 SER A C 1
ATOM 740 O O . SER A 1 98 ? 43.608 3.457 -22.057 1.000 18.180 98 SER A O 1
ATOM 743 N N . GLY A 1 99 ? 42.092 2.795 -23.596 1.000 18.390 99 GLY A N 1
ATOM 744 C CA . GLY A 1 99 ? 41.160 2.238 -22.625 1.000 17.890 99 GLY A CA 1
ATOM 745 C C . GLY A 1 99 ? 41.256 0.722 -22.615 1.000 18.760 99 GLY A C 1
ATOM 746 O O . GLY A 1 99 ? 41.324 0.091 -23.668 1.000 19.120 99 GLY A O 1
ATOM 747 N N . ARG A 1 100 ? 41.288 0.152 -21.409 1.000 18.650 100 ARG A N 1
ATOM 748 C CA . ARG A 1 100 ? 41.410 -1.293 -21.203 1.000 19.690 100 ARG A CA 1
ATOM 749 C C . ARG A 1 100 ? 40.273 -1.661 -20.255 1.000 19.600 100 ARG A C 1
ATOM 750 O O . ARG A 1 100 ? 40.433 -1.615 -19.035 1.000 21.300 100 ARG A O 1
ATOM 758 N N . SER A 1 101 ? 39.123 -2.014 -20.811 1.000 16.910 101 SER A N 1
ATOM 759 C CA . SER A 1 101 ? 37.899 -2.067 -20.029 1.000 18.730 101 SER A CA 1
ATOM 760 C C . SER A 1 101 ? 37.496 -3.506 -19.755 1.000 21.480 101 SER A C 1
ATOM 761 O O . SER A 1 101 ? 38.012 -4.448 -20.360 1.000 20.710 101 SER A O 1
ATOM 764 N N . ARG A 1 102 ? 36.565 -3.646 -18.818 1.000 19.680 102 ARG A N 1
ATOM 765 C CA . ARG A 1 102 ? 35.932 -4.917 -18.499 1.000 19.130 102 ARG A CA 1
ATOM 766 C C . ARG A 1 102 ? 34.658 -5.062 -19.318 1.000 17.540 102 ARG A C 1
ATOM 767 O O . ARG A 1 102 ? 33.862 -4.125 -19.413 1.000 18.430 102 ARG A O 1
ATOM 775 N N . VAL A 1 103 ? 34.472 -6.236 -19.915 1.000 18.890 103 VAL A N 1
ATOM 776 C CA . VAL A 1 103 ? 33.285 -6.536 -20.705 1.000 18.160 103 VAL A CA 1
ATOM 777 C C . VAL A 1 103 ? 32.858 -7.949 -20.338 1.000 21.230 103 VAL A C 1
ATOM 778 O O . VAL A 1 103 ? 33.538 -8.646 -19.588 1.000 20.100 103 VAL A O 1
ATOM 782 N N . ILE A 1 104 ? 31.732 -8.386 -20.887 1.000 19.720 104 ILE A N 1
ATOM 783 C CA . ILE A 1 104 ? 31.328 -9.783 -20.761 1.000 17.800 104 ILE A CA 1
ATOM 784 C C . ILE A 1 104 ? 31.295 -10.382 -22.160 1.000 21.920 104 ILE A C 1
ATOM 785 O O . ILE A 1 104 ? 30.576 -9.889 -23.040 1.000 20.490 104 ILE A O 1
ATOM 790 N N . ALA A 1 105 ? 32.126 -11.393 -22.388 1.000 21.280 105 ALA A N 1
ATOM 791 C CA . ALA A 1 105 ? 32.122 -12.104 -23.658 1.000 21.350 105 ALA A CA 1
ATOM 792 C C . ALA A 1 105 ? 31.145 -13.262 -23.554 1.000 26.030 105 ALA A C 1
ATOM 793 O O . ALA A 1 105 ? 30.955 -13.825 -22.474 1.000 22.410 105 ALA A O 1
ATOM 795 N N . TYR A 1 106 ? 30.519 -13.615 -24.680 1.000 21.290 106 TYR A N 1
ATOM 796 C CA . TYR A 1 106 ? 29.490 -14.645 -24.634 1.000 22.720 106 TYR A CA 1
ATOM 797 C C . TYR A 1 106 ? 29.508 -15.459 -25.922 1.000 28.040 106 TYR A C 1
ATOM 798 O O . TYR A 1 106 ? 29.965 -14.994 -26.972 1.000 25.430 106 TYR A O 1
ATOM 807 N N . SER A 1 107 ? 28.999 -16.686 -25.820 1.000 27.080 107 SER A N 1
ATOM 808 C CA . SER A 1 107 ? 28.959 -17.597 -26.960 1.000 26.620 107 SER A CA 1
ATOM 809 C C . SER A 1 107 ? 27.884 -17.178 -27.953 1.000 25.890 107 SER A C 1
ATOM 810 O O . SER A 1 107 ? 26.726 -16.972 -27.577 1.000 28.390 107 SER A O 1
ATOM 813 N N . THR A 1 108 ? 28.262 -17.054 -29.228 1.000 28.370 108 THR A N 1
ATOM 814 C CA . THR A 1 108 ? 27.257 -16.786 -30.251 1.000 28.810 108 THR A CA 1
ATOM 815 C C . THR A 1 108 ? 26.524 -18.053 -30.680 1.000 35.200 108 THR A C 1
ATOM 816 O O . THR A 1 108 ? 25.453 -17.960 -31.288 1.000 35.150 108 THR A O 1
ATOM 820 N N . GLU A 1 109 ? 27.079 -19.226 -30.382 1.000 31.160 109 GLU A N 1
ATOM 821 C CA . GLU A 1 109 ? 26.423 -20.483 -30.715 1.000 36.340 109 GLU A CA 1
ATOM 822 C C . GLU A 1 109 ? 25.444 -20.936 -29.643 1.000 38.700 109 GLU A C 1
ATOM 823 O O . GLU A 1 109 ? 24.409 -21.527 -29.973 1.000 39.250 109 GLU A O 1
ATOM 829 N N . ARG A 1 110 ? 25.726 -20.650 -28.368 1.000 36.340 110 ARG A N 1
ATOM 830 C CA . ARG A 1 110 ? 24.896 -21.129 -27.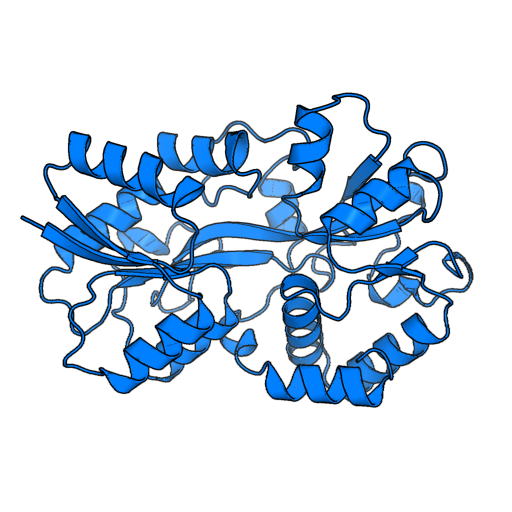271 1.000 33.100 110 ARG A CA 1
ATOM 831 C C . ARG A 1 110 ? 24.279 -20.018 -26.439 1.000 38.740 110 ARG A C 1
ATOM 832 O O . ARG A 1 110 ? 23.570 -20.313 -25.468 1.000 37.610 110 ARG A O 1
ATOM 840 N N . ALA A 1 111 ? 24.506 -18.754 -26.788 1.000 32.170 111 ALA A N 1
ATOM 841 C CA . ALA A 1 111 ? 23.960 -17.653 -26.016 1.000 30.870 111 ALA A CA 1
ATOM 842 C C . ALA A 1 111 ? 23.715 -16.483 -26.958 1.000 32.390 111 ALA A C 1
ATOM 843 O O . ALA A 1 111 ? 23.935 -16.579 -28.166 1.000 33.970 111 ALA A O 1
ATOM 845 N N . SER A 1 112 ? 23.271 -15.366 -26.391 1.000 32.690 112 SER A N 1
ATOM 846 C CA . SER A 1 112 ? 23.023 -14.156 -27.163 1.000 35.850 112 SER A CA 1
ATOM 847 C C . SER A 1 112 ? 23.104 -12.966 -26.220 1.000 34.610 112 SER A C 1
ATOM 848 O O . SER A 1 112 ? 23.200 -13.124 -25.002 1.000 33.200 112 SER A O 1
ATOM 851 N N . ALA A 1 113 ? 23.056 -11.763 -26.803 1.000 33.700 113 ALA A N 1
ATOM 852 C CA . ALA A 1 113 ? 23.091 -10.550 -25.990 1.000 35.890 113 ALA A CA 1
ATOM 853 C C . ALA A 1 113 ? 21.881 -10.457 -25.072 1.000 34.790 113 ALA A C 1
ATOM 854 O O . ALA A 1 113 ? 21.936 -9.783 -24.037 1.000 30.970 113 ALA A O 1
ATOM 856 N N . GLU A 1 114 ? 20.784 -11.133 -25.427 1.000 35.250 114 GLU A N 1
ATOM 857 C CA . GLU A 1 114 ? 19.603 -11.148 -24.573 1.000 34.470 114 GLU A CA 1
ATOM 858 C C . GLU A 1 114 ? 19.859 -11.861 -23.257 1.000 32.990 114 GLU A C 1
ATOM 859 O O . GLU A 1 114 ? 19.125 -11.639 -22.289 1.000 38.120 114 GLU A O 1
ATOM 865 N N . ASP A 1 115 ? 20.879 -12.713 -23.199 1.000 33.060 115 ASP A N 1
ATOM 866 C CA . ASP A 1 115 ? 21.215 -13.411 -21.965 1.000 31.690 115 ASP A CA 1
ATOM 867 C C . ASP A 1 115 ? 22.029 -12.559 -21.006 1.000 31.550 115 ASP A C 1
ATOM 868 O O . ASP A 1 115 ? 22.275 -13.000 -19.879 1.000 31.920 115 ASP A O 1
ATOM 873 N N . ILE A 1 116 ? 22.465 -11.372 -21.422 1.000 28.770 116 ILE A N 1
ATOM 874 C CA . ILE A 1 116 ? 23.341 -10.553 -20.587 1.000 25.920 116 ILE A CA 1
ATOM 875 C C . ILE A 1 116 ? 22.479 -9.779 -19.598 1.000 29.880 116 ILE A C 1
ATOM 876 O O . ILE A 1 116 ? 21.564 -9.049 -20.011 1.000 32.160 116 ILE A O 1
ATOM 881 N N . PRO A 1 117 ? 22.726 -9.897 -18.298 1.000 27.130 117 PRO A N 1
ATOM 882 C CA . PRO A 1 117 ? 21.863 -9.243 -17.313 1.000 29.500 117 PRO A CA 1
ATOM 883 C C . PRO A 1 117 ? 22.229 -7.774 -17.158 1.000 27.950 117 PRO A C 1
ATOM 884 O O . PRO A 1 117 ? 23.225 -7.289 -17.701 1.000 25.730 117 PRO A O 1
ATOM 888 N N . ALA A 1 118 ? 21.403 -7.066 -16.385 1.000 24.330 118 ALA A N 1
ATOM 889 C CA . ALA A 1 118 ? 21.632 -5.634 -16.199 1.000 28.760 118 ALA A CA 1
ATOM 890 C C . ALA A 1 118 ? 22.920 -5.352 -15.431 1.000 28.410 118 ALA A C 1
ATOM 891 O O . ALA A 1 118 ? 23.552 -4.311 -15.644 1.000 25.320 118 ALA A O 1
ATOM 893 N N . SER A 1 119 ? 23.327 -6.248 -14.536 1.000 28.580 119 SER A N 1
ATOM 894 C CA . SER A 1 119 ? 24.475 -5.973 -13.686 1.000 25.170 119 SER A CA 1
ATOM 895 C C . SER A 1 119 ? 25.342 -7.215 -13.597 1.000 25.380 119 SER A C 1
ATOM 896 O O . SER A 1 119 ? 24.845 -8.343 -13.663 1.000 23.520 119 SER A O 1
ATOM 899 N N . VAL A 1 120 ? 26.650 -6.995 -13.435 1.000 21.240 120 VAL A N 1
ATOM 900 C CA . VAL A 1 120 ? 27.543 -8.105 -13.134 1.000 22.910 120 VAL A CA 1
ATOM 901 C C . VAL A 1 120 ? 27.121 -8.801 -11.843 1.000 23.840 120 VAL A C 1
ATOM 902 O O . VAL A 1 120 ? 27.413 -9.985 -11.647 1.000 26.010 120 VAL A O 1
ATOM 906 N N . PHE A 1 121 ? 26.433 -8.085 -10.944 1.000 23.000 121 PHE A N 1
ATOM 907 C CA . PHE A 1 121 ? 25.954 -8.711 -9.713 1.000 26.820 121 PHE A CA 1
ATOM 908 C C . PHE A 1 121 ? 24.939 -9.814 -9.992 1.000 31.130 121 PHE A C 1
ATOM 909 O O . PHE A 1 121 ? 24.811 -10.740 -9.181 1.000 30.860 121 PHE A O 1
ATOM 917 N N . ASP A 1 122 ? 24.234 -9.753 -11.130 1.000 26.600 122 ASP A N 1
ATOM 918 C CA . ASP A 1 122 ? 23.188 -10.721 -11.441 1.000 26.520 122 ASP A CA 1
ATOM 919 C C . ASP A 1 122 ? 23.726 -12.066 -11.903 1.000 29.680 122 ASP A C 1
ATOM 920 O O . ASP A 1 122 ? 22.937 -13.008 -12.062 1.000 28.820 122 ASP A O 1
ATOM 925 N N . LEU A 1 123 ? 25.033 -12.188 -12.130 1.000 23.590 123 LEU A N 1
ATOM 926 C CA . LEU A 1 123 ? 25.593 -13.448 -12.600 1.000 27.290 123 LEU A CA 1
ATOM 927 C C . LEU A 1 123 ? 25.628 -14.522 -11.515 1.000 27.600 123 LEU A C 1
ATOM 928 O O . LEU A 1 123 ? 25.985 -15.666 -11.815 1.000 27.060 123 LEU A O 1
ATOM 933 N N . THR A 1 124 ? 25.274 -14.183 -10.273 1.000 28.230 124 THR A N 1
ATOM 934 C CA . THR A 1 124 ? 25.097 -15.179 -9.223 1.000 28.680 124 THR A CA 1
ATOM 935 C C . THR A 1 124 ? 23.795 -15.960 -9.369 1.000 31.570 124 THR A C 1
ATOM 936 O O . THR A 1 124 ? 23.586 -16.931 -8.636 1.000 32.770 124 THR A O 1
ATOM 940 N N . SER A 1 125 ? 22.925 -15.554 -10.286 1.000 28.050 125 SER A N 1
ATOM 941 C CA . SER A 1 125 ? 21.658 -16.230 -10.508 1.000 31.240 125 SER A CA 1
ATOM 942 C C . SER A 1 125 ? 21.863 -17.646 -11.041 1.000 33.250 125 SER A C 1
ATOM 943 O O . SER A 1 125 ? 22.816 -17.934 -11.771 1.000 30.760 125 SER A O 1
ATOM 946 N N . GLU A 1 126 ? 20.926 -18.532 -10.689 1.000 37.470 126 GLU A N 1
ATOM 947 C CA . GLU A 1 126 ? 20.997 -19.919 -11.141 1.000 36.250 126 GLU A CA 1
ATOM 948 C C . GLU A 1 126 ? 20.984 -20.044 -12.656 1.000 33.010 126 GLU A C 1
ATOM 949 O O . GLU A 1 126 ? 21.459 -21.057 -13.183 1.000 36.780 126 GLU A O 1
ATOM 955 N N . LYS A 1 127 ? 20.456 -19.042 -13.369 1.000 33.900 127 LYS A N 1
ATOM 956 C CA . LYS A 1 127 ? 20.489 -19.069 -14.827 1.000 34.490 127 LYS A CA 1
ATOM 957 C C . LYS A 1 127 ? 21.900 -19.280 -15.356 1.000 36.220 127 LYS A C 1
ATOM 958 O O . LYS A 1 127 ? 22.084 -19.901 -16.410 1.000 32.700 127 LYS A O 1
ATOM 964 N N . TYR A 1 128 ? 22.907 -18.792 -14.633 1.000 30.230 128 TYR A N 1
ATOM 965 C CA . TYR A 1 128 ? 24.287 -18.811 -15.097 1.000 31.060 128 TYR A CA 1
ATOM 966 C C . TYR A 1 128 ? 25.099 -19.945 -14.494 1.000 31.620 128 TYR A C 1
ATOM 967 O O . TYR A 1 128 ? 26.297 -20.061 -14.783 1.000 27.300 128 TYR A O 1
ATOM 976 N N . GLN A 1 129 ? 24.471 -20.795 -13.682 1.000 28.210 129 GLN A N 1
ATOM 977 C CA . GLN A 1 129 ? 25.197 -21.840 -12.974 1.000 29.270 129 GLN A CA 1
ATOM 978 C C . GLN A 1 129 ? 25.986 -22.716 -13.937 1.000 31.080 129 GLN A C 1
ATOM 979 O O . GLN A 1 129 ? 25.439 -23.252 -14.905 1.000 32.040 129 GLN A O 1
ATOM 985 N N . GLY A 1 130 ? 27.287 -22.839 -13.676 1.000 29.540 130 GLY A N 1
ATOM 986 C CA . GLY A 1 130 ? 28.145 -23.683 -14.481 1.000 29.910 130 GLY A CA 1
ATOM 987 C C . GLY A 1 130 ? 28.460 -23.172 -15.869 1.000 32.450 130 GLY A C 1
ATOM 988 O O . GLY A 1 130 ? 29.114 -23.883 -16.635 1.000 31.950 130 GLY A O 1
ATOM 989 N N . ARG A 1 131 ? 28.035 -21.959 -16.222 1.000 29.460 131 ARG A N 1
ATOM 990 C CA . ARG A 1 131 ? 28.148 -21.483 -17.596 1.000 28.000 131 ARG A CA 1
ATOM 991 C C . ARG A 1 131 ? 29.163 -20.367 -17.784 1.000 30.090 131 ARG A C 1
ATOM 992 O O . ARG A 1 131 ? 29.296 -19.862 -18.906 1.000 27.980 131 ARG A O 1
ATOM 1000 N N . PHE A 1 132 ? 29.891 -19.972 -16.742 1.000 24.840 132 PHE A N 1
ATOM 1001 C CA . PHE A 1 132 ? 30.802 -18.846 -16.863 1.000 26.030 132 PHE A CA 1
ATOM 1002 C C . PHE A 1 132 ? 32.195 -19.242 -16.399 1.000 26.930 132 PHE A C 1
ATOM 1003 O O . PHE A 1 132 ? 32.369 -20.164 -15.595 1.000 28.910 132 PHE A O 1
ATOM 1011 N N . GLY A 1 133 ? 33.187 -18.544 -16.927 1.000 26.750 133 GLY A N 1
ATOM 1012 C CA . GLY A 1 133 ? 34.548 -18.685 -16.469 1.000 27.780 133 GLY A CA 1
ATOM 1013 C C . GLY A 1 133 ? 34.919 -17.586 -15.482 1.000 32.740 133 GLY A C 1
ATOM 1014 O O . GLY A 1 133 ? 34.247 -16.561 -15.383 1.000 32.980 133 GLY A O 1
ATOM 1015 N N . LEU A 1 134 ? 35.996 -17.829 -14.736 1.000 28.520 134 LEU A N 1
ATOM 1016 C CA . LEU A 1 134 ? 36.624 -16.835 -13.870 1.000 31.720 134 LEU A CA 1
ATOM 1017 C C . LEU A 1 134 ? 38.129 -17.042 -13.915 1.000 31.350 134 LEU A C 1
ATOM 1018 O O . LEU A 1 134 ? 38.593 -18.185 -13.946 1.000 30.730 134 LEU A O 1
ATOM 1023 N N . ALA A 1 135 ? 38.896 -15.942 -13.905 1.000 29.740 135 ALA A N 1
ATOM 1024 C CA . ALA A 1 135 ? 40.358 -15.997 -13.834 1.000 27.940 135 ALA A CA 1
ATOM 1025 C C . ALA A 1 135 ? 40.826 -15.170 -12.637 1.000 26.190 135 ALA A C 1
ATOM 1026 O O . ALA A 1 135 ? 41.329 -14.049 -12.802 1.000 28.520 135 ALA A O 1
ATOM 1028 N N . PRO A 1 136 ? 40.702 -15.704 -11.417 1.000 28.680 136 PRO A N 1
ATOM 1029 C CA . PRO A 1 136 ? 40.965 -14.882 -10.217 1.000 25.660 136 PRO A CA 1
ATOM 1030 C C . PRO A 1 136 ? 42.414 -14.449 -10.052 1.000 28.100 136 PRO A C 1
ATOM 1031 O O . PRO A 1 136 ? 42.671 -13.536 -9.257 1.000 27.190 136 PRO A O 1
ATOM 1035 N N . THR A 1 137 ? 43.368 -15.062 -10.761 1.000 26.530 137 THR A N 1
ATOM 1036 C CA . THR A 1 137 ? 44.759 -14.614 -10.729 1.000 25.190 137 THR A CA 1
ATOM 1037 C C . THR A 1 137 ? 45.051 -13.523 -11.749 1.000 25.370 137 THR A C 1
ATOM 1038 O O . THR A 1 137 ? 46.180 -13.025 -11.800 1.000 29.040 137 THR A O 1
ATOM 1042 N N . ASN A 1 138 ? 44.075 -13.146 -12.569 1.000 25.680 138 ASN A N 1
ATOM 1043 C CA . ASN A 1 138 ? 44.298 -12.159 -13.610 1.000 26.680 138 ASN A CA 1
ATOM 1044 C C . ASN A 1 138 ? 44.275 -10.741 -13.044 1.000 25.080 138 ASN A C 1
ATOM 1045 O O . ASN A 1 138 ? 43.398 -10.385 -12.253 1.000 24.360 138 ASN A O 1
ATOM 1050 N N . GLY A 1 139 ? 45.233 -9.919 -13.481 1.000 27.070 139 GLY A N 1
ATOM 1051 C CA . GLY A 1 139 ? 45.319 -8.561 -12.966 1.000 27.260 139 GLY A CA 1
ATOM 1052 C C . GLY A 1 139 ? 44.107 -7.714 -13.309 1.000 28.900 139 GLY A C 1
ATOM 1053 O O . GLY A 1 139 ? 43.685 -6.869 -12.514 1.000 26.030 139 GLY A O 1
ATOM 1054 N N . GLY A 1 140 ? 43.534 -7.914 -14.501 1.000 25.980 140 GLY A N 1
ATOM 1055 C CA . GLY A 1 140 ? 42.341 -7.161 -14.860 1.000 24.710 140 GLY A CA 1
ATOM 1056 C C . GLY A 1 140 ? 41.140 -7.530 -14.001 1.000 22.430 140 GLY A C 1
ATOM 1057 O O . GLY A 1 140 ? 40.359 -6.660 -13.601 1.000 21.810 140 GLY A O 1
ATOM 1058 N N . PHE A 1 141 ? 40.965 -8.825 -13.723 1.000 22.690 141 PHE A N 1
ATOM 1059 C CA . PHE A 1 141 ? 39.912 -9.238 -12.801 1.000 20.740 141 PHE A CA 1
ATOM 1060 C C . PHE A 1 141 ? 40.153 -8.661 -11.413 1.000 19.800 141 PHE A C 1
ATOM 1061 O O . PHE A 1 141 ? 39.218 -8.197 -10.751 1.000 19.970 141 PHE A O 1
ATOM 1069 N N . GLN A 1 142 ? 41.399 -8.693 -10.946 1.000 20.570 142 GLN A N 1
ATOM 1070 C CA . GLN A 1 142 ? 41.657 -8.222 -9.590 1.000 20.320 142 GLN A CA 1
ATOM 1071 C C . GLN A 1 142 ? 41.415 -6.720 -9.467 1.000 22.020 142 GLN A C 1
ATOM 1072 O O . GLN A 1 142 ? 40.821 -6.263 -8.484 1.000 21.530 142 GLN A O 1
ATOM 1078 N N . SER A 1 143 ? 41.839 -5.932 -10.461 1.000 20.630 143 SER A N 1
ATOM 1079 C CA . SER A 1 143 ? 41.553 -4.499 -10.391 1.000 20.700 143 SER A CA 1
ATOM 1080 C C . SER A 1 143 ? 40.059 -4.229 -10.468 1.000 20.900 143 SER A C 1
ATOM 1081 O O . SER A 1 143 ? 39.569 -3.275 -9.853 1.000 20.860 143 SER A O 1
ATOM 1084 N N . PHE A 1 144 ? 39.322 -5.059 -11.211 1.000 20.450 144 PHE A N 1
ATOM 1085 C CA . PHE A 1 144 ? 37.868 -4.937 -11.250 1.000 19.660 144 PHE A CA 1
ATOM 1086 C C . PHE A 1 144 ? 37.262 -5.210 -9.874 1.000 21.510 144 PHE A C 1
ATOM 1087 O O . PHE A 1 144 ? 36.344 -4.505 -9.439 1.000 18.860 144 PHE A O 1
ATOM 1095 N N . VAL A 1 145 ? 37.774 -6.219 -9.164 1.000 20.610 145 VAL A N 1
ATOM 1096 C CA . VAL A 1 145 ? 37.292 -6.464 -7.806 1.000 18.620 145 VAL A CA 1
ATOM 1097 C C . VAL A 1 145 ? 37.627 -5.289 -6.895 1.000 18.400 145 VAL A C 1
ATOM 1098 O O . VAL A 1 145 ? 36.821 -4.909 -6.037 1.000 19.720 145 VAL A O 1
ATOM 1102 N N . THR A 1 146 ? 38.820 -4.698 -7.055 1.000 19.690 146 THR A N 1
ATOM 1103 C CA . THR A 1 146 ? 39.123 -3.493 -6.279 1.000 20.460 146 THR A CA 1
ATOM 1104 C C . THR A 1 146 ? 38.096 -2.404 -6.557 1.000 21.820 146 THR A C 1
ATOM 1105 O O . THR A 1 146 ? 37.637 -1.723 -5.633 1.000 19.030 146 THR A O 1
ATOM 1109 N N . ALA A 1 147 ? 37.720 -2.224 -7.830 1.000 19.570 147 ALA A N 1
ATOM 1110 C CA . ALA A 1 147 ? 36.742 -1.191 -8.161 1.000 20.090 147 ALA A CA 1
ATOM 1111 C C . ALA A 1 147 ? 35.387 -1.501 -7.541 1.000 21.350 147 ALA A C 1
ATOM 1112 O O . ALA A 1 147 ? 34.677 -0.592 -7.091 1.000 20.580 147 ALA A O 1
ATOM 1114 N N . MET A 1 148 ? 35.002 -2.780 -7.521 1.000 19.220 148 MET A N 1
ATOM 1115 C CA . MET A 1 148 ? 33.757 -3.157 -6.851 1.000 20.180 148 MET A CA 1
ATOM 1116 C C . MET A 1 148 ? 33.808 -2.827 -5.361 1.000 19.910 148 MET A C 1
ATOM 1117 O O . MET A 1 148 ? 32.809 -2.378 -4.781 1.000 22.700 148 MET A O 1
ATOM 1122 N N . ARG A 1 149 ? 34.966 -3.040 -4.726 1.000 21.310 149 ARG A N 1
ATOM 1123 C CA . ARG A 1 149 ? 35.115 -2.694 -3.313 1.000 21.500 149 ARG A CA 1
ATOM 1124 C C . ARG A 1 149 ? 35.006 -1.190 -3.106 1.000 24.550 149 ARG A C 1
ATOM 1125 O O . ARG A 1 149 ? 34.368 -0.736 -2.150 1.000 25.430 149 ARG A O 1
ATOM 1133 N N . VAL A 1 150 ? 35.637 -0.410 -3.988 1.000 21.270 150 VAL A N 1
ATOM 1134 C CA . VAL A 1 150 ? 35.568 1.048 -3.912 1.000 22.730 150 VAL A CA 1
ATOM 1135 C C . VAL A 1 150 ? 34.127 1.529 -4.043 1.000 25.210 150 VAL A C 1
ATOM 1136 O O . VAL A 1 150 ? 33.682 2.426 -3.316 1.000 26.190 150 VAL A O 1
ATOM 1140 N N . GLN A 1 151 ? 33.362 0.927 -4.953 1.000 21.980 151 GLN A N 1
ATOM 1141 C CA . GLN A 1 151 ? 32.011 1.424 -5.179 1.000 24.130 151 GLN A CA 1
ATOM 1142 C C . GLN A 1 151 ? 31.021 0.911 -4.136 1.000 26.420 151 GLN A C 1
ATOM 1143 O O . GLN A 1 151 ? 30.119 1.647 -3.726 1.000 28.750 151 GLN A O 1
ATOM 1149 N N . HIS A 1 152 ? 31.165 -0.336 -3.690 1.000 23.630 152 HIS A N 1
ATOM 1150 C CA . HIS A 1 152 ? 30.127 -0.996 -2.911 1.000 23.040 152 HIS A CA 1
ATOM 1151 C C . HIS A 1 152 ? 30.571 -1.479 -1.535 1.000 25.140 152 HIS A C 1
ATOM 1152 O O . HIS A 1 152 ? 29.716 -1.891 -0.739 1.000 24.710 152 HIS A O 1
ATOM 1159 N N . GLY A 1 153 ? 31.862 -1.447 -1.227 1.000 24.760 153 GLY A N 1
ATOM 1160 C CA . GLY A 1 153 ? 32.355 -1.948 0.037 1.000 27.570 153 GLY A CA 1
ATOM 1161 C C . GLY A 1 153 ? 32.655 -3.440 0.007 1.000 28.440 153 GLY A C 1
ATOM 1162 O O . GLY A 1 153 ? 32.303 -4.171 -0.926 1.000 24.440 153 GLY A O 1
ATOM 1163 N N . ASP A 1 154 ? 33.300 -3.894 1.090 1.000 27.340 154 ASP A N 1
ATOM 1164 C CA . ASP A 1 154 ? 33.799 -5.271 1.170 1.000 26.910 154 ASP A CA 1
ATOM 1165 C C . ASP A 1 154 ? 32.683 -6.284 1.379 1.000 26.850 154 ASP A C 1
ATOM 1166 O O . ASP A 1 154 ? 32.772 -7.417 0.891 1.000 27.140 154 ASP A O 1
ATOM 1171 N N . GLU A 1 155 ? 31.645 -5.935 2.132 1.000 27.490 155 GLU A N 1
ATOM 1172 C CA . GLU A 1 155 ? 30.679 -6.974 2.455 1.000 32.580 155 GLU A CA 1
ATOM 1173 C C . GLU A 1 155 ? 29.845 -7.356 1.233 1.000 31.850 155 GLU A C 1
ATOM 1174 O O . GLU A 1 155 ? 29.602 -8.543 0.986 1.000 29.160 155 GLU A O 1
ATOM 1180 N N . LYS A 1 156 ? 29.393 -6.366 0.460 1.000 29.590 156 LYS A N 1
ATOM 1181 C CA . LYS A 1 156 ? 28.691 -6.667 -0.783 1.000 29.510 156 LYS A CA 1
ATOM 1182 C C . LYS A 1 156 ? 29.616 -7.349 -1.783 1.000 27.720 156 LYS A C 1
ATOM 1183 O O . LYS A 1 156 ? 29.191 -8.260 -2.498 1.000 25.330 156 LYS A O 1
ATOM 1189 N N . THR A 1 157 ? 30.882 -6.919 -1.853 1.000 24.090 157 THR A N 1
ATOM 1190 C CA . THR A 1 157 ? 31.830 -7.535 -2.779 1.000 22.140 157 THR A CA 1
ATOM 1191 C C . THR A 1 157 ? 32.121 -8.981 -2.391 1.000 24.830 157 THR A C 1
ATOM 1192 O O . THR A 1 157 ? 32.129 -9.873 -3.246 1.000 22.270 157 THR A O 1
ATOM 1196 N N . LEU A 1 158 ? 32.368 -9.229 -1.100 1.000 23.020 158 LEU A N 1
ATOM 1197 C CA . LEU A 1 158 ? 32.662 -10.592 -0.664 1.000 24.430 158 LEU A CA 1
ATOM 1198 C C . LEU A 1 158 ? 31.446 -11.495 -0.838 1.000 26.200 158 LEU A C 1
ATOM 1199 O O . LEU A 1 158 ? 31.580 -12.653 -1.249 1.000 25.500 158 LEU A O 1
ATOM 1204 N N . ALA A 1 159 ? 30.249 -10.975 -0.549 1.000 27.370 159 ALA A N 1
ATOM 1205 C CA . ALA A 1 159 ? 29.032 -11.743 -0.806 1.000 28.800 159 ALA A CA 1
ATOM 1206 C C . ALA A 1 159 ? 28.924 -12.120 -2.281 1.000 30.180 159 ALA A C 1
ATOM 1207 O O . ALA A 1 159 ? 28.583 -13.262 -2.615 1.000 26.090 159 ALA A O 1
ATOM 1209 N N . TRP A 1 160 ? 29.234 -11.180 -3.181 1.000 26.930 160 TRP A N 1
ATOM 1210 C CA . TRP A 1 160 ? 29.193 -11.498 -4.606 1.000 25.190 160 TRP A CA 1
ATOM 1211 C C . TRP A 1 160 ? 30.229 -12.561 -4.956 1.000 25.110 160 TRP A C 1
ATOM 1212 O O . TRP A 1 160 ? 29.916 -13.544 -5.642 1.000 25.580 160 TRP A O 1
ATOM 1223 N N . LEU A 1 161 ? 31.467 -12.395 -4.476 1.000 23.380 161 LEU A N 1
ATOM 1224 C CA . LEU A 1 161 ? 32.517 -13.357 -4.798 1.000 23.410 161 LEU A CA 1
ATOM 1225 C C . LEU A 1 161 ? 32.129 -14.756 -4.327 1.000 25.830 161 LEU A C 1
ATOM 1226 O O . LEU A 1 161 ? 32.277 -15.740 -5.063 1.000 25.090 161 LEU A O 1
ATOM 1231 N N . LYS A 1 162 ? 31.613 -14.857 -3.103 1.000 26.350 162 LYS A N 1
ATOM 1232 C CA . LYS A 1 162 ? 31.236 -16.164 -2.574 1.000 26.950 162 LYS A CA 1
ATOM 1233 C C . LYS A 1 162 ? 30.070 -16.758 -3.351 1.000 28.570 162 LYS A C 1
ATOM 1234 O O . LYS A 1 162 ? 30.049 -17.967 -3.623 1.000 27.930 162 LYS A O 1
ATOM 1240 N N . ALA A 1 163 ? 29.103 -15.923 -3.737 1.000 24.570 163 ALA A N 1
ATOM 1241 C CA . ALA A 1 163 ? 27.980 -16.416 -4.526 1.000 29.440 163 ALA A CA 1
ATOM 1242 C C . ALA A 1 163 ? 28.402 -16.796 -5.945 1.000 31.570 163 ALA A C 1
ATOM 1243 O O . ALA A 1 163 ? 27.849 -17.743 -6.521 1.000 27.570 163 ALA A O 1
ATOM 1245 N N . MET A 1 164 ? 29.370 -16.078 -6.528 1.000 25.730 164 MET A N 1
ATOM 1246 C CA . MET A 1 164 ? 29.919 -16.511 -7.809 1.000 27.520 164 MET A CA 1
ATOM 1247 C C . MET A 1 164 ? 30.604 -17.864 -7.675 1.000 29.290 164 MET A C 1
ATOM 1248 O O . MET A 1 164 ? 30.462 -18.728 -8.548 1.000 28.790 164 MET A O 1
ATOM 1253 N N . LYS A 1 165 ? 31.355 -18.069 -6.585 1.000 27.050 165 LYS A N 1
ATOM 1254 C CA . LYS A 1 165 ? 31.997 -19.363 -6.371 1.000 28.880 165 LYS A CA 1
ATOM 1255 C C . LYS A 1 165 ? 30.970 -20.455 -6.093 1.000 30.850 165 LYS A C 1
ATOM 1256 O O . LYS A 1 165 ? 31.172 -21.603 -6.501 1.000 32.440 165 LYS A O 1
ATOM 1262 N N . ALA A 1 166 ? 29.873 -20.112 -5.408 1.000 30.010 166 ALA A N 1
ATOM 1263 C CA . ALA A 1 166 ? 28.807 -21.074 -5.133 1.000 33.080 166 ALA A CA 1
ATOM 1264 C C . ALA A 1 166 ? 28.020 -21.402 -6.393 1.000 36.940 166 ALA A C 1
ATOM 1265 O O . ALA A 1 166 ? 27.568 -22.539 -6.568 1.000 34.330 166 ALA A O 1
ATOM 1267 N N . ASN A 1 167 ? 27.790 -20.413 -7.255 1.000 34.840 167 ASN A N 1
ATOM 1268 C CA . ASN A 1 167 ? 27.489 -20.737 -8.635 1.000 30.170 167 ASN A CA 1
ATOM 1269 C C . ASN A 1 167 ? 28.708 -21.462 -9.164 1.000 38.450 167 ASN A C 1
ATOM 1270 O O . ASN A 1 167 ? 29.804 -21.297 -8.639 1.000 49.020 167 ASN A O 1
ATOM 1275 N N . GLN A 1 168 ? 28.543 -22.296 -10.146 1.000 37.480 168 GLN A N 1
ATOM 1276 C CA . GLN A 1 168 ? 29.707 -23.174 -10.239 1.000 39.960 168 GLN A CA 1
ATOM 1277 C C . GLN A 1 168 ? 30.625 -22.782 -11.393 1.000 33.390 168 GLN A C 1
ATOM 1278 O O . GLN A 1 168 ? 30.460 -23.290 -12.508 1.000 34.660 168 GLN A O 1
ATOM 1284 N N . PRO A 1 169 ? 31.619 -21.922 -11.166 1.000 34.140 169 PRO A N 1
ATOM 1285 C CA . PRO A 1 169 ? 32.410 -21.407 -12.280 1.000 32.250 169 PRO A CA 1
ATOM 1286 C C . PRO A 1 169 ? 33.485 -22.393 -12.690 1.000 31.390 169 PRO A C 1
ATOM 1287 O O . PRO A 1 169 ? 33.917 -23.247 -11.919 1.000 32.180 169 PRO A O 1
ATOM 1291 N N . LYS A 1 170 ? 33.944 -22.235 -13.918 1.000 26.070 170 LYS A N 1
ATOM 1292 C CA . LYS A 1 170 ? 35.155 -22.900 -14.364 1.000 28.840 170 LYS A CA 1
ATOM 1293 C C . LYS A 1 170 ? 36.304 -21.904 -14.254 1.000 28.490 170 LYS A C 1
ATOM 1294 O O . LYS A 1 170 ? 36.164 -20.741 -14.644 1.000 29.050 170 LYS A O 1
ATOM 1300 N N . ILE A 1 171 ? 37.408 -22.344 -13.667 1.000 28.790 171 ILE A N 1
ATOM 1301 C CA . ILE A 1 171 ? 38.532 -21.471 -13.355 1.000 30.810 171 ILE A CA 1
ATOM 1302 C C . ILE A 1 171 ? 39.562 -21.601 -14.462 1.000 30.760 171 ILE A C 1
ATOM 1303 O O . ILE A 1 171 ? 39.908 -22.718 -14.869 1.000 30.730 171 ILE A O 1
ATOM 1308 N N . TYR A 1 172 ? 40.049 -20.458 -14.949 1.000 27.670 172 TYR A N 1
ATOM 1309 C CA . TYR A 1 172 ? 40.995 -20.395 -16.051 1.000 27.520 172 TYR A CA 1
ATOM 1310 C C . TYR A 1 172 ? 42.180 -19.529 -15.658 1.000 29.570 172 TYR A C 1
ATOM 1311 O O . TYR A 1 172 ? 42.108 -18.721 -14.726 1.000 27.270 172 TYR A O 1
ATOM 1320 N N . ARG A 1 173 ? 43.275 -19.710 -16.397 1.000 29.130 173 ARG A N 1
ATOM 1321 C CA . ARG A 1 173 ? 44.520 -19.019 -16.081 1.000 31.380 173 ARG A CA 1
ATOM 1322 C C . ARG A 1 173 ? 44.445 -17.531 -16.424 1.000 30.800 173 ARG A C 1
ATOM 1323 O O . ARG A 1 173 ? 45.004 -16.694 -15.703 1.000 32.460 173 ARG A O 1
ATOM 1331 N N . ASN A 1 174 ? 43.772 -17.181 -17.514 1.000 30.070 174 ASN A N 1
ATOM 1332 C CA . ASN A 1 174 ? 43.868 -15.827 -18.051 1.000 32.100 174 ASN A CA 1
ATOM 1333 C C . ASN A 1 174 ? 42.671 -15.570 -18.965 1.000 32.950 174 ASN A C 1
ATOM 1334 O O . ASN A 1 174 ? 41.752 -16.393 -19.057 1.000 35.320 174 ASN A O 1
ATOM 1339 N N . ASN A 1 175 ? 42.684 -14.422 -19.655 1.000 27.060 175 ASN A N 1
ATOM 1340 C CA . ASN A 1 175 ? 41.571 -14.086 -20.542 1.000 29.280 175 ASN A CA 1
ATOM 1341 C C . ASN A 1 175 ? 41.599 -14.914 -21.820 1.000 27.150 175 ASN A C 1
ATOM 1342 O O . ASN A 1 175 ? 40.547 -15.302 -22.335 1.000 27.580 175 ASN A O 1
ATOM 1347 N N . THR A 1 176 ? 42.787 -15.144 -22.383 1.000 28.350 176 THR A N 1
ATOM 1348 C CA . THR A 1 176 ? 42.860 -15.868 -23.649 1.000 26.740 176 THR A CA 1
ATOM 1349 C C . THR A 1 176 ? 42.263 -17.264 -23.514 1.000 28.470 176 THR A C 1
ATOM 1350 O O . THR A 1 176 ? 41.503 -17.710 -24.384 1.000 28.470 176 THR A O 1
ATOM 1354 N N . THR A 1 177 ? 42.568 -17.960 -22.415 1.000 28.410 177 THR A N 1
ATOM 1355 C CA . THR A 1 177 ? 42.044 -19.315 -22.260 1.000 29.040 177 THR A CA 1
ATOM 1356 C C . THR A 1 177 ? 40.549 -19.307 -21.992 1.000 28.340 177 THR A C 1
ATOM 1357 O O . THR A 1 177 ? 39.858 -20.282 -22.312 1.000 26.710 177 THR A O 1
ATOM 1361 N N . GLN A 1 178 ? 40.019 -18.216 -21.434 1.000 26.070 178 GLN A N 1
ATOM 1362 C CA . GLN A 1 178 ? 38.573 -18.120 -21.266 1.000 22.240 178 GLN A CA 1
ATOM 1363 C C . GLN A 1 178 ? 37.874 -17.953 -22.607 1.000 25.340 178 GLN A C 1
ATOM 1364 O O . GLN A 1 178 ? 36.837 -18.579 -22.862 1.000 27.660 178 GLN A O 1
ATOM 1370 N N . ILE A 1 179 ? 38.404 -17.080 -23.468 1.000 24.140 179 ILE A N 1
ATOM 1371 C CA . ILE A 1 179 ? 37.793 -16.891 -24.782 1.000 26.920 179 ILE A CA 1
ATOM 1372 C C . ILE A 1 179 ? 37.889 -18.179 -25.589 1.000 26.210 179 ILE A C 1
ATOM 1373 O O . ILE A 1 179 ? 36.940 -18.574 -26.278 1.000 25.690 179 ILE A O 1
ATOM 1378 N N . GLN A 1 180 ? 39.034 -18.854 -25.514 1.000 27.320 180 GLN A N 1
ATOM 1379 C CA . GLN A 1 180 ? 39.159 -20.149 -26.177 1.000 29.160 180 GLN A CA 1
ATOM 1380 C C . GLN A 1 180 ? 38.125 -21.135 -25.642 1.000 30.970 180 GLN A C 1
ATOM 1381 O O . GLN A 1 180 ? 37.540 -21.914 -26.406 1.000 33.720 180 GLN A O 1
ATOM 1387 N N . ALA A 1 181 ? 37.872 -21.098 -24.330 1.000 29.270 181 ALA A N 1
ATOM 1388 C CA . ALA A 1 181 ? 36.919 -22.022 -23.730 1.000 27.850 181 ALA A CA 1
ATOM 1389 C C . ALA A 1 181 ? 35.507 -21.747 -24.210 1.000 30.940 181 ALA A C 1
ATOM 1390 O O . ALA A 1 181 ? 34.698 -22.674 -24.312 1.000 29.500 181 ALA A O 1
ATOM 1392 N N . ILE A 1 182 ? 35.189 -20.486 -24.504 1.000 26.050 182 ILE A N 1
ATOM 1393 C CA . ILE A 1 182 ? 33.893 -20.174 -25.097 1.000 27.340 182 ILE A CA 1
ATOM 1394 C C . ILE A 1 182 ? 33.760 -20.851 -26.456 1.000 29.260 182 ILE A C 1
ATOM 1395 O O . ILE A 1 182 ? 32.741 -21.488 -26.758 1.000 32.040 182 ILE A O 1
ATOM 1400 N N . GLY A 1 183 ? 34.786 -20.712 -27.299 1.000 29.240 183 GLY A N 1
ATOM 1401 C CA . GLY A 1 183 ? 34.733 -21.324 -28.618 1.000 35.000 183 GLY A CA 1
ATOM 1402 C C . GLY A 1 183 ? 34.719 -22.841 -28.546 1.000 35.060 183 GLY A C 1
ATOM 1403 O O . GLY A 1 183 ? 34.035 -23.504 -29.331 1.000 35.450 183 GLY A O 1
ATOM 1404 N N . ASP A 1 184 ? 35.453 -23.404 -27.583 1.000 35.630 184 ASP A N 1
ATOM 1405 C CA . ASP A 1 184 ? 35.514 -24.847 -27.366 1.000 33.830 184 ASP A CA 1
ATOM 1406 C C . ASP A 1 184 ? 34.241 -25.422 -26.763 1.000 37.360 184 ASP A C 1
ATOM 1407 O O . ASP A 1 184 ? 34.086 -26.646 -26.756 1.000 37.640 184 ASP A O 1
ATOM 1412 N N . GLY A 1 185 ? 33.345 -24.589 -26.243 1.000 31.990 185 GLY A N 1
ATOM 1413 C CA . GLY A 1 185 ? 32.118 -25.067 -25.646 1.000 32.240 185 GLY A CA 1
ATOM 1414 C C . GLY A 1 185 ? 32.174 -25.376 -24.165 1.000 35.220 185 GLY A C 1
ATOM 1415 O O . GLY A 1 185 ? 31.198 -25.921 -23.634 1.000 36.860 185 GLY A O 1
ATOM 1416 N N . GLU A 1 186 ? 33.271 -25.037 -23.474 1.000 32.700 186 GLU A N 1
ATOM 1417 C CA . GLU A 1 186 ? 33.353 -25.290 -22.035 1.000 31.120 186 GLU A CA 1
ATOM 1418 C C . GLU A 1 186 ? 32.510 -24.305 -21.231 1.000 34.130 186 GLU A C 1
ATOM 1419 O O . GLU A 1 186 ? 31.967 -24.667 -20.181 1.000 32.480 186 GLU A O 1
ATOM 1425 N N . ILE A 1 187 ? 32.407 -23.053 -21.687 1.000 30.810 187 ILE A N 1
ATOM 1426 C CA . ILE A 1 187 ? 31.663 -22.014 -20.987 1.000 26.750 187 ILE A CA 1
ATOM 1427 C C . ILE A 1 187 ? 30.929 -21.171 -22.020 1.000 26.530 187 ILE A C 1
ATOM 1428 O O . ILE A 1 187 ? 31.272 -21.163 -23.204 1.000 26.360 187 ILE A O 1
ATOM 1433 N N . ASP A 1 188 ? 29.897 -20.466 -21.553 1.000 23.870 188 ASP A N 1
ATOM 1434 C CA . ASP A 1 188 ? 29.108 -19.576 -22.394 1.000 24.960 188 ASP A CA 1
ATOM 1435 C C . ASP A 1 188 ? 29.338 -18.096 -22.111 1.000 27.390 188 ASP A C 1
ATOM 1436 O O . ASP A 1 188 ? 28.933 -17.265 -22.931 1.000 25.450 188 ASP A O 1
ATOM 1441 N N . PHE A 1 189 ? 29.936 -17.746 -20.966 1.000 25.820 189 PHE A N 1
ATOM 1442 C CA . PHE A 1 189 ? 30.162 -16.353 -20.589 1.000 23.680 189 PHE A CA 1
ATOM 1443 C C . PHE A 1 189 ? 31.520 -16.230 -19.914 1.000 24.040 189 PHE A C 1
ATOM 1444 O O . PHE A 1 189 ? 31.969 -17.152 -19.235 1.000 24.900 189 PHE A O 1
ATOM 1452 N N . ALA A 1 190 ? 32.183 -15.090 -20.117 1.000 22.180 190 ALA A N 1
ATOM 1453 C CA . ALA A 1 190 ? 33.418 -14.820 -19.389 1.000 21.050 190 ALA A CA 1
ATOM 1454 C C . ALA A 1 190 ? 33.522 -13.322 -19.125 1.000 22.850 190 ALA A C 1
ATOM 1455 O O . ALA A 1 190 ? 33.146 -12.516 -19.974 1.000 21.810 190 ALA A O 1
ATOM 1457 N N . LEU A 1 191 ? 34.036 -12.961 -17.948 1.000 20.080 191 LEU A N 1
ATOM 1458 C CA . LEU A 1 191 ? 34.364 -11.574 -17.635 1.000 20.680 191 LEU A CA 1
ATOM 1459 C C . LEU A 1 191 ? 35.820 -11.346 -18.023 1.000 23.100 191 LEU A C 1
ATOM 1460 O O . LEU A 1 191 ? 36.716 -11.987 -17.463 1.000 24.000 191 LEU A O 1
ATOM 1465 N N . VAL A 1 192 ? 36.060 -10.469 -18.999 1.000 19.370 192 VAL A N 1
ATOM 1466 C CA . VAL A 1 192 ? 37.394 -10.339 -19.576 1.000 19.220 192 VAL A CA 1
ATOM 1467 C C . VAL A 1 192 ? 37.723 -8.873 -19.816 1.000 18.910 192 VAL A C 1
ATOM 1468 O O . VAL A 1 192 ? 36.843 -8.014 -19.856 1.000 18.300 192 VAL A O 1
ATOM 1472 N N . ASN A 1 193 ? 39.019 -8.600 -19.979 1.000 18.150 193 ASN A N 1
ATOM 1473 C CA . ASN A 1 193 ? 39.465 -7.333 -20.547 1.000 21.750 193 ASN A CA 1
ATOM 1474 C C . ASN A 1 193 ? 39.117 -7.290 -22.029 1.000 20.810 193 ASN A C 1
ATOM 1475 O O . ASN A 1 193 ? 39.125 -8.312 -22.721 1.000 19.900 193 ASN A O 1
ATOM 1480 N N . ASN A 1 194 ? 38.843 -6.081 -22.525 1.000 19.300 194 ASN A N 1
ATOM 1481 C CA . ASN A 1 194 ? 38.204 -5.922 -23.826 1.000 19.090 194 ASN A CA 1
ATOM 1482 C C . ASN A 1 194 ? 39.101 -6.286 -24.999 1.000 20.500 194 ASN A C 1
ATOM 1483 O O . ASN A 1 194 ? 38.584 -6.497 -26.100 1.000 20.590 194 ASN A O 1
ATOM 1488 N N . TYR A 1 195 ? 40.420 -6.323 -24.820 1.000 20.530 195 TYR A N 1
ATOM 1489 C CA . TYR A 1 195 ? 41.310 -6.330 -25.974 1.000 22.910 195 TYR A CA 1
ATOM 1490 C C . TYR A 1 195 ? 41.770 -7.728 -26.384 1.000 27.880 195 TYR A C 1
ATOM 1491 O O . TYR A 1 195 ? 42.617 -7.839 -27.274 1.000 27.170 195 TYR A O 1
ATOM 1500 N N . TYR A 1 196 ? 41.221 -8.792 -25.788 1.000 21.810 196 TYR A N 1
ATOM 1501 C CA . TYR A 1 196 ? 41.613 -10.136 -26.212 1.000 27.410 196 TYR A CA 1
ATOM 1502 C C . TYR A 1 196 ? 40.755 -10.664 -27.360 1.000 26.250 196 TYR A C 1
ATOM 1503 O O . TYR A 1 196 ? 41.293 -11.163 -28.353 1.000 31.410 196 TYR A O 1
ATOM 1512 N N . LEU A 1 197 ? 39.433 -10.580 -27.244 1.000 25.370 197 LEU A N 1
ATOM 1513 C CA . LEU A 1 197 ? 38.576 -11.051 -28.331 1.000 25.520 197 LEU A CA 1
ATOM 1514 C C . LEU A 1 197 ? 38.946 -10.457 -29.690 1.000 31.840 197 LEU A C 1
ATOM 1515 O O . LEU A 1 197 ? 38.947 -11.215 -30.677 1.000 31.070 197 LEU A O 1
ATOM 1520 N N . PRO A 1 198 ? 39.286 -9.160 -29.822 1.000 30.410 198 PRO A N 1
ATOM 1521 C CA . PRO A 1 198 ? 39.743 -8.659 -31.135 1.000 28.980 198 PRO A CA 1
ATOM 1522 C C . PRO A 1 198 ? 40.891 -9.454 -31.737 1.000 32.780 198 PRO A C 1
ATOM 1523 O O . PRO A 1 198 ? 40.936 -9.623 -32.963 1.000 37.270 198 PRO A O 1
ATOM 1527 N N . ARG A 1 199 ? 41.825 -9.946 -30.917 1.000 32.830 199 ARG A N 1
ATOM 1528 C CA . ARG A 1 199 ? 42.872 -10.823 -31.436 1.000 38.030 199 ARG A CA 1
ATOM 1529 C C . ARG A 1 199 ? 42.272 -12.062 -32.089 1.000 40.970 199 ARG A C 1
ATOM 1530 O O . ARG A 1 199 ? 42.641 -12.431 -33.211 1.000 44.750 199 ARG A O 1
ATOM 1538 N N . PHE A 1 200 ? 41.359 -12.733 -31.383 1.000 33.960 200 PHE A N 1
ATOM 1539 C CA . PHE A 1 200 ? 40.718 -13.926 -31.928 1.000 35.340 200 PHE A CA 1
ATOM 1540 C C . PHE A 1 200 ? 40.002 -13.619 -33.238 1.000 36.660 200 PHE A C 1
ATOM 1541 O O . PHE A 1 200 ? 40.108 -14.374 -34.209 1.000 41.460 200 PHE A O 1
ATOM 1549 N N . VAL A 1 201 ? 39.259 -12.513 -33.280 1.000 31.710 201 VAL A N 1
ATOM 1550 C CA . VAL A 1 201 ? 38.502 -12.196 -34.486 1.000 37.920 201 VAL A CA 1
ATOM 1551 C C . VAL A 1 201 ? 39.442 -11.848 -35.631 1.000 43.390 201 VAL A C 1
ATOM 1552 O O . VAL A 1 201 ? 39.133 -12.115 -36.799 1.000 44.070 201 VAL A O 1
ATOM 1556 N N . ALA A 1 202 ? 40.619 -11.297 -35.318 1.000 43.780 202 ALA A N 1
ATOM 1557 C CA . ALA A 1 202 ? 41.609 -11.011 -36.351 1.000 46.930 202 ALA A CA 1
ATOM 1558 C C . ALA A 1 202 ? 42.193 -12.287 -36.948 1.000 47.900 202 ALA A C 1
ATOM 1559 O O . ALA A 1 202 ? 42.524 -12.314 -38.139 1.000 52.710 202 ALA A O 1
ATOM 1561 N N . ALA A 1 203 ? 42.290 -13.344 -36.146 1.000 44.680 203 ALA A N 1
ATOM 1562 C CA . ALA A 1 203 ? 42.809 -14.633 -36.653 1.000 46.950 203 ALA A CA 1
ATOM 1563 C C . ALA A 1 203 ? 41.677 -15.456 -37.279 1.000 46.730 203 ALA A C 1
ATOM 1564 O O . ALA A 1 203 ? 41.991 -16.352 -38.066 1.000 56.220 203 ALA A O 1
ATOM 1566 N N . ASN A 1 204 ? 40.425 -15.144 -36.961 1.000 44.430 204 ASN A N 1
ATOM 1567 C CA . ASN A 1 204 ? 39.247 -15.894 -37.458 1.000 37.970 204 ASN A CA 1
ATOM 1568 C C . ASN A 1 204 ? 38.037 -14.972 -37.326 1.000 40.600 204 ASN A C 1
ATOM 1569 O O . ASN A 1 204 ? 37.481 -14.896 -36.228 1.000 40.200 204 ASN A O 1
ATOM 1574 N N . ALA A 1 205 ? 37.654 -14.307 -38.411 1.000 37.190 205 ALA A N 1
ATOM 1575 C CA . ALA A 1 205 ? 36.532 -13.345 -38.366 1.000 41.600 205 ALA A CA 1
ATOM 1576 C C . ALA A 1 205 ? 35.253 -14.019 -37.879 1.000 40.620 205 ALA A C 1
ATOM 1577 O O . ALA A 1 205 ? 34.353 -13.304 -37.427 1.000 38.360 205 ALA A O 1
ATOM 1579 N N . SER A 1 206 ? 35.182 -15.339 -37.998 1.000 37.270 206 SER A N 1
ATOM 1580 C CA . SER A 1 206 ? 33.965 -16.053 -37.647 1.000 38.500 206 SER A CA 1
ATOM 1581 C C . SER A 1 206 ? 34.021 -16.682 -36.259 1.000 39.160 206 SER A C 1
ATOM 1582 O O . SER A 1 206 ? 33.121 -17.457 -35.909 1.000 35.650 206 SER A O 1
ATOM 1585 N N . PHE A 1 207 ? 35.052 -16.374 -35.473 1.000 37.590 207 PHE A N 1
ATOM 1586 C CA . PHE A 1 207 ? 35.165 -16.924 -34.131 1.000 33.500 207 PHE A CA 1
ATOM 1587 C C . PHE A 1 207 ? 33.857 -16.717 -33.369 1.000 28.840 207 PHE A C 1
ATOM 1588 O O . PHE A 1 207 ? 33.327 -15.598 -33.344 1.000 29.730 207 PHE A O 1
ATOM 1596 N N . PRO A 1 208 ? 33.305 -17.758 -32.762 1.000 28.950 208 PRO A N 1
ATOM 1597 C CA . PRO A 1 208 ? 31.919 -17.726 -32.263 1.000 31.840 208 PRO A CA 1
ATOM 1598 C C . PRO A 1 208 ? 31.782 -17.087 -30.883 1.000 32.970 208 PRO A C 1
ATOM 1599 O O . PRO A 1 208 ? 31.259 -17.684 -29.931 1.000 28.390 208 PRO A O 1
ATOM 1603 N N . ALA A 1 209 ? 32.232 -15.843 -30.767 1.000 31.500 209 ALA A N 1
ATOM 1604 C CA . ALA A 1 209 ? 32.043 -15.098 -29.533 1.000 28.740 209 ALA A CA 1
ATOM 1605 C C . ALA A 1 209 ? 31.932 -13.620 -29.868 1.000 29.210 209 ALA A C 1
ATOM 1606 O O . ALA A 1 209 ? 32.534 -13.142 -30.834 1.000 26.640 209 ALA A O 1
ATOM 1608 N N . LYS A 1 210 ? 31.115 -12.920 -29.086 1.000 23.890 210 LYS A N 1
ATOM 1609 C CA . LYS A 1 210 ? 31.036 -11.467 -29.083 1.000 23.510 210 LYS A CA 1
ATOM 1610 C C . LYS A 1 210 ? 31.231 -11.002 -27.646 1.000 26.120 210 LYS A C 1
ATOM 1611 O O . LYS A 1 210 ? 31.283 -11.809 -26.717 1.000 23.660 210 LYS A O 1
ATOM 1617 N N . GLN A 1 211 ? 31.336 -9.693 -27.453 1.000 22.080 211 GLN A N 1
ATOM 1618 C CA . GLN A 1 211 ? 31.390 -9.164 -26.096 1.000 21.320 211 GLN A CA 1
ATOM 1619 C C . GLN A 1 211 ? 30.588 -7.875 -26.034 1.000 24.960 211 GLN A C 1
ATOM 1620 O O . GLN A 1 211 ? 30.420 -7.180 -27.044 1.000 24.790 211 GLN A O 1
ATOM 1626 N N . THR A 1 212 ? 30.075 -7.564 -24.849 1.000 22.190 212 THR A N 1
ATOM 1627 C CA . THR A 1 212 ? 29.210 -6.401 -24.727 1.000 23.180 212 THR A CA 1
ATOM 1628 C C . THR A 1 212 ? 29.228 -5.905 -23.284 1.000 21.490 212 THR A C 1
ATOM 1629 O O . THR A 1 212 ? 30.008 -6.374 -22.445 1.000 21.340 212 THR A O 1
ATOM 1633 N N . TYR A 1 213 ? 28.382 -4.922 -23.010 1.000 20.800 213 TYR A N 1
ATOM 1634 C CA . TYR A 1 213 ? 28.335 -4.245 -21.728 1.000 21.000 213 TYR A CA 1
ATOM 1635 C C . TYR A 1 213 ? 27.135 -4.715 -20.923 1.000 22.840 213 TYR A C 1
ATOM 1636 O O . TYR A 1 213 ? 26.120 -5.133 -21.482 1.000 22.640 213 TYR A O 1
ATOM 1645 N N . PHE A 1 214 ? 27.256 -4.602 -19.606 1.000 21.850 214 PHE A N 1
ATOM 1646 C CA . PHE A 1 214 ? 26.104 -4.568 -18.715 1.000 22.140 214 PHE A CA 1
ATOM 1647 C C . PHE A 1 214 ? 25.395 -3.220 -18.877 1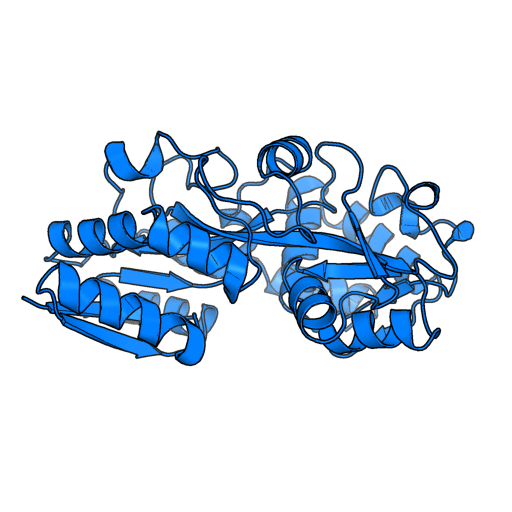.000 23.320 214 PHE A C 1
ATOM 1648 O O . PHE A 1 214 ? 25.746 -2.397 -19.730 1.000 21.030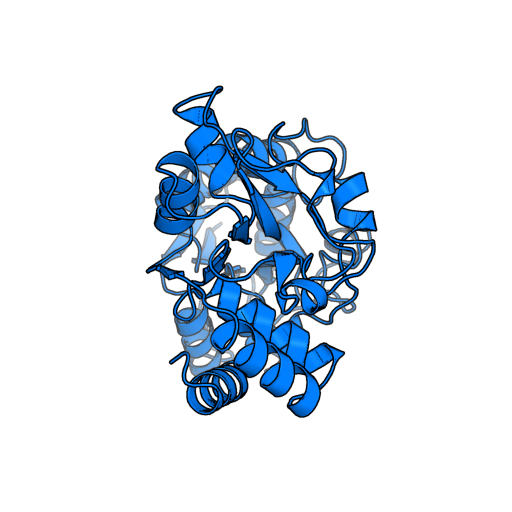 214 PHE A O 1
ATOM 1656 N N . ALA A 1 215 ? 24.391 -2.971 -18.039 1.000 24.010 215 ALA A N 1
ATOM 1657 C CA . ALA A 1 215 ? 23.633 -1.730 -18.146 1.000 27.520 215 ALA A CA 1
ATOM 1658 C C . ALA A 1 215 ? 24.510 -0.522 -17.827 1.000 26.870 215 ALA A C 1
ATOM 1659 O O . ALA A 1 215 ? 25.564 -0.631 -17.187 1.000 24.010 215 ALA A O 1
ATOM 1661 N N . GLU A 1 216 ? 24.036 0.646 -18.268 1.000 26.880 216 GLU A N 1
ATOM 1662 C CA . GLU A 1 216 ? 24.765 1.901 -18.115 1.000 26.730 216 GLU A CA 1
ATOM 1663 C C . GLU A 1 216 ? 25.247 2.106 -16.687 1.000 25.270 216 GLU A C 1
ATOM 1664 O O . GLU A 1 216 ? 24.458 2.058 -15.740 1.000 24.400 216 GLU A O 1
ATOM 1670 N N . GLY A 1 217 ? 26.547 2.353 -16.541 1.000 24.430 217 GLY A N 1
ATOM 1671 C CA . GLY A 1 217 ? 27.135 2.674 -15.254 1.000 24.600 217 GLY A CA 1
ATOM 1672 C C . GLY A 1 217 ? 27.489 1.492 -14.376 1.000 24.650 217 GLY A C 1
ATOM 1673 O O . GLY A 1 217 ? 28.035 1.698 -13.286 1.000 24.380 217 GLY A O 1
ATOM 1674 N N . ASP A 1 218 ? 27.202 0.265 -14.802 1.000 24.940 218 ASP A N 1
ATOM 1675 C CA . ASP A 1 218 ? 27.485 -0.893 -13.964 1.000 25.100 218 ASP A CA 1
ATOM 1676 C C . ASP A 1 218 ? 28.985 -1.063 -13.753 1.000 24.480 218 ASP A C 1
ATOM 1677 O O . ASP A 1 218 ? 29.792 -0.808 -14.650 1.000 21.000 218 ASP A O 1
ATOM 1682 N N . ILE A 1 219 ? 29.352 -1.523 -12.554 1.000 22.010 219 ILE A N 1
ATOM 1683 C CA . ILE A 1 219 ? 30.761 -1.742 -12.237 1.000 20.120 219 ILE A CA 1
ATOM 1684 C C . ILE A 1 219 ? 31.373 -2.808 -13.145 1.000 19.270 219 ILE A C 1
ATOM 1685 O O . ILE A 1 219 ? 32.586 -2.805 -13.372 1.000 20.850 219 ILE A O 1
ATOM 1690 N N . GLY A 1 220 ? 30.558 -3.705 -13.704 1.000 19.800 220 GLY A N 1
ATOM 1691 C CA . GLY A 1 220 ? 31.069 -4.681 -14.666 1.000 17.510 220 GLY A CA 1
ATOM 1692 C C . GLY A 1 220 ? 31.630 -4.083 -15.952 1.000 19.690 220 GLY A C 1
ATOM 1693 O O . GLY A 1 220 ? 32.273 -4.811 -16.720 1.000 19.120 220 GLY A O 1
ATOM 1694 N N . ASN A 1 221 ? 31.387 -2.793 -16.216 1.000 18.390 221 ASN A N 1
ATOM 1695 C CA . ASN A 1 221 ? 31.879 -2.113 -17.411 1.000 17.900 221 ASN A CA 1
ATOM 1696 C C . ASN A 1 221 ? 33.110 -1.259 -17.138 1.000 19.340 221 ASN A C 1
ATOM 1697 O O . ASN A 1 221 ? 33.461 -0.419 -17.976 1.000 17.270 221 ASN A O 1
ATOM 1702 N N . LEU A 1 222 ? 33.751 -1.441 -15.982 1.000 18.200 222 LEU A N 1
ATOM 1703 C CA . LEU A 1 222 ? 34.875 -0.612 -15.562 1.000 17.640 222 LEU A CA 1
ATOM 1704 C C . LEU A 1 222 ? 35.869 -0.384 -16.695 1.000 17.180 222 LEU A C 1
ATOM 1705 O O . LEU A 1 222 ? 36.297 -1.326 -17.368 1.000 17.290 222 LEU A O 1
ATOM 1710 N N . VAL A 1 223 ? 36.256 0.871 -16.888 1.000 16.200 223 VAL A N 1
ATOM 1711 C CA . VAL A 1 223 ? 37.284 1.220 -17.859 1.000 15.710 223 VAL A CA 1
ATOM 1712 C C . VAL A 1 223 ? 38.583 1.443 -17.097 1.000 18.690 223 VAL A C 1
ATOM 1713 O O . VAL A 1 223 ? 38.803 2.514 -16.527 1.000 17.030 223 VAL A O 1
ATOM 1717 N N . ASN A 1 224 ? 39.454 0.437 -17.092 1.000 17.080 224 ASN A N 1
ATOM 1718 C CA . ASN A 1 224 ? 40.838 0.664 -16.704 1.000 17.190 224 ASN A CA 1
ATOM 1719 C C . ASN A 1 224 ? 41.571 1.309 -17.886 1.000 18.990 224 ASN A C 1
ATOM 1720 O O . ASN A 1 224 ? 41.035 1.408 -18.997 1.000 18.520 224 ASN A O 1
ATOM 1725 N N . VAL A 1 225 ? 42.775 1.822 -17.645 1.000 17.110 225 VAL A N 1
ATOM 1726 C CA . VAL A 1 225 ? 43.444 2.622 -18.667 1.000 17.350 225 VAL A CA 1
ATOM 1727 C C . VAL A 1 225 ? 44.934 2.342 -18.682 1.000 20.050 225 VAL A C 1
ATOM 1728 O O . VAL A 1 225 ? 45.530 1.967 -17.670 1.000 19.050 225 VAL A O 1
ATOM 1732 N N . ALA A 1 226 ? 45.535 2.536 -19.853 1.000 16.380 226 ALA A N 1
ATOM 1733 C CA . ALA A 1 226 ? 46.989 2.617 -19.979 1.000 18.880 226 ALA A CA 1
ATOM 1734 C C . ALA A 1 226 ? 47.350 4.084 -19.784 1.000 18.310 226 ALA A C 1
ATOM 1735 O O . ALA A 1 226 ? 47.316 4.890 -20.717 1.000 20.690 226 ALA A O 1
ATOM 1737 N N . GLY A 1 227 ? 47.697 4.441 -18.558 1.000 19.210 227 GLY A N 1
ATOM 1738 C CA . GLY A 1 227 ? 47.877 5.835 -18.209 1.000 18.930 227 GLY A CA 1
ATOM 1739 C C . GLY A 1 227 ? 49.299 6.308 -18.442 1.000 20.250 227 GLY A C 1
ATOM 1740 O O . GLY A 1 227 ? 50.247 5.549 -18.343 1.000 18.360 227 GLY A O 1
ATOM 1741 N N . VAL A 1 228 ? 49.441 7.605 -18.713 1.000 17.470 228 VAL A N 1
ATOM 1742 C CA . VAL A 1 228 ? 50.752 8.195 -18.925 1.000 16.160 228 VAL A CA 1
ATOM 1743 C C . VAL A 1 228 ? 50.837 9.497 -18.133 1.000 18.080 228 VAL A C 1
ATOM 1744 O O . VAL A 1 228 ? 49.843 10.218 -17.982 1.000 17.810 228 VAL A O 1
ATOM 1748 N N . ALA A 1 229 ? 52.021 9.784 -17.612 1.000 16.250 229 ALA A N 1
ATOM 1749 C CA . ALA A 1 229 ? 52.194 10.898 -16.697 1.000 17.860 229 ALA A CA 1
ATOM 1750 C C . ALA A 1 229 ? 53.604 11.437 -16.857 1.000 21.020 229 ALA A C 1
ATOM 1751 O O . ALA A 1 229 ? 54.503 10.739 -17.324 1.000 17.390 229 ALA A O 1
ATOM 1753 N N . VAL A 1 230 ? 53.785 12.676 -16.439 1.000 20.320 230 VAL A N 1
ATOM 1754 C CA . VAL A 1 230 ? 55.092 13.320 -16.391 1.000 18.680 230 VAL A CA 1
ATOM 1755 C C . VAL A 1 230 ? 55.550 13.339 -14.942 1.000 20.890 230 VAL A C 1
ATOM 1756 O O . VAL A 1 230 ? 54.758 13.634 -14.040 1.000 19.920 230 VAL A O 1
ATOM 1760 N N . LEU A 1 231 ? 56.827 13.035 -14.705 1.000 19.200 231 LEU A N 1
ATOM 1761 C CA . LEU A 1 231 ? 57.361 13.093 -13.349 1.000 21.470 231 LEU A CA 1
ATOM 1762 C C . LEU A 1 231 ? 57.618 14.538 -12.938 1.000 22.170 231 LEU A C 1
ATOM 1763 O O . LEU A 1 231 ? 58.193 15.319 -13.702 1.000 20.810 231 LEU A O 1
ATOM 1768 N N . LYS A 1 232 ? 57.200 14.879 -11.713 1.000 21.580 232 LYS A N 1
ATOM 1769 C CA . LYS A 1 232 ? 57.500 16.194 -11.145 1.000 24.180 232 LYS A CA 1
ATOM 1770 C C . LYS A 1 232 ? 58.979 16.517 -11.246 1.000 23.820 232 LYS A C 1
ATOM 1771 O O . LYS A 1 232 ? 59.361 17.655 -11.544 1.000 26.260 232 LYS A O 1
ATOM 1777 N N . SER A 1 233 ? 59.830 15.522 -11.014 1.000 23.060 233 SER A N 1
ATOM 1778 C CA . SER A 1 233 ? 61.271 15.738 -11.030 1.000 27.590 233 SER A CA 1
ATOM 1779 C C . SER A 1 233 ? 61.827 16.038 -12.418 1.000 27.970 233 SER A C 1
ATOM 1780 O O . SER A 1 233 ? 62.982 16.468 -12.519 1.000 23.510 233 SER A O 1
ATOM 1783 N N . SER A 1 234 ? 61.052 15.835 -13.483 1.000 22.940 234 SER A N 1
ATOM 1784 C CA . SER A 1 234 ? 61.595 16.001 -14.826 1.000 22.750 234 SER A CA 1
ATOM 1785 C C . SER A 1 234 ? 61.953 17.460 -15.086 1.000 23.380 234 SER A C 1
ATOM 1786 O O . SER A 1 234 ? 61.195 18.374 -14.745 1.000 23.210 234 SER A O 1
ATOM 1789 N N . LYS A 1 235 ? 63.126 17.668 -15.684 1.000 23.520 235 LYS A N 1
ATOM 1790 C CA . LYS A 1 235 ? 63.565 18.971 -16.176 1.000 24.580 235 LYS A CA 1
ATOM 1791 C C . LYS A 1 235 ? 63.320 19.131 -17.670 1.000 25.630 235 LYS A C 1
ATOM 1792 O O . LYS A 1 235 ? 63.827 20.081 -18.286 1.000 23.530 235 LYS A O 1
ATOM 1798 N N . LYS A 1 236 ? 62.559 18.222 -18.271 1.000 21.950 236 LYS A N 1
ATOM 1799 C CA . LYS A 1 236 ? 62.250 18.262 -19.696 1.000 23.350 236 LYS A CA 1
ATOM 1800 C C . LYS A 1 236 ? 60.755 18.080 -19.915 1.000 22.950 236 LYS A C 1
ATOM 1801 O O . LYS A 1 236 ? 60.308 17.293 -20.753 1.000 21.000 236 LYS A O 1
ATOM 1807 N N . GLN A 1 237 ? 59.960 18.821 -19.156 1.000 20.550 237 GLN A N 1
ATOM 1808 C CA . GLN A 1 237 ? 58.518 18.626 -19.211 1.000 22.520 237 GLN A CA 1
ATOM 1809 C C . GLN A 1 237 ? 57.926 19.018 -20.567 1.000 22.070 237 GLN A C 1
ATOM 1810 O O . GLN A 1 237 ? 57.008 18.334 -21.034 1.000 22.100 237 GLN A O 1
ATOM 1816 N N . PRO A 1 238 ? 58.408 20.067 -21.254 1.000 21.770 238 PRO A N 1
ATOM 1817 C CA . PRO A 1 238 ? 57.875 20.318 -22.610 1.000 20.970 238 PRO A CA 1
ATOM 1818 C C . PRO A 1 238 ? 58.019 19.130 -23.552 1.000 22.330 238 PRO A C 1
ATOM 1819 O O . PRO A 1 238 ? 57.078 18.819 -24.300 1.000 20.000 238 PRO A O 1
ATOM 1823 N N . GLN A 1 239 ? 59.181 18.464 -23.543 1.000 21.340 239 GLN A N 1
ATOM 1824 C CA . GLN A 1 239 ? 59.374 17.288 -24.393 1.000 22.040 239 GLN A CA 1
ATOM 1825 C C . GLN A 1 239 ? 58.527 16.114 -23.916 1.000 22.340 239 GLN A C 1
ATOM 1826 O O . GLN A 1 239 ? 57.997 15.346 -24.732 1.000 21.330 239 GLN A O 1
ATOM 1832 N N . ALA A 1 240 ? 58.412 15.945 -22.597 1.000 20.660 240 ALA A N 1
ATOM 1833 C CA . ALA A 1 240 ? 57.561 14.891 -22.057 1.000 18.790 240 ALA A CA 1
ATOM 1834 C C . ALA A 1 240 ? 56.114 15.106 -22.471 1.000 23.860 240 ALA A C 1
ATOM 1835 O O . ALA A 1 240 ? 55.425 14.161 -22.875 1.000 19.600 240 ALA A O 1
ATOM 1837 N N . ILE A 1 241 ? 55.648 16.353 -22.407 1.000 17.910 241 ILE A N 1
ATOM 1838 C CA . ILE A 1 241 ? 54.278 16.661 -22.807 1.000 20.430 241 ILE A CA 1
ATOM 1839 C C . ILE A 1 241 ? 54.091 16.420 -24.302 1.000 21.060 241 ILE A C 1
ATOM 1840 O O . ILE A 1 241 ? 53.046 15.928 -24.743 1.000 18.740 241 ILE A O 1
ATOM 1845 N N . GLN A 1 242 ? 55.111 16.729 -25.102 1.000 18.210 242 GLN A N 1
ATOM 1846 C CA . GLN A 1 242 ? 55.031 16.483 -26.537 1.000 21.800 242 GLN A CA 1
ATOM 1847 C C . GLN A 1 242 ? 54.866 14.993 -26.826 1.000 20.850 242 GLN A C 1
ATOM 1848 O O . GLN A 1 242 ? 54.129 14.601 -27.740 1.000 21.680 242 GLN A O 1
ATOM 1854 N N . PHE A 1 243 ? 55.524 14.144 -26.032 1.000 19.950 243 PHE A N 1
ATOM 1855 C CA . PHE A 1 243 ? 55.363 12.697 -26.184 1.000 19.200 243 PHE A CA 1
ATOM 1856 C C . PHE A 1 243 ? 53.934 12.266 -25.883 1.000 19.560 243 PHE A C 1
ATOM 1857 O O . PHE A 1 243 ? 53.340 11.473 -26.624 1.000 19.310 243 PHE A O 1
ATOM 1865 N N . ILE A 1 244 ? 53.370 12.760 -24.778 1.000 18.880 244 ILE A N 1
ATOM 1866 C CA . ILE A 1 244 ? 51.976 12.455 -24.451 1.000 16.930 244 ILE A CA 1
ATOM 1867 C C . ILE A 1 244 ? 51.039 12.940 -25.551 1.000 20.050 244 ILE A C 1
ATOM 1868 O O . ILE A 1 244 ? 50.093 12.240 -25.936 1.000 17.320 244 ILE A O 1
ATOM 1873 N N . GLU A 1 245 ? 51.265 14.153 -26.061 1.000 18.520 245 GLU A N 1
ATOM 1874 C CA . GLU A 1 245 ? 50.389 14.668 -27.117 1.000 19.130 245 GLU A CA 1
ATOM 1875 C C . GLU A 1 245 ? 50.485 13.816 -28.374 1.000 18.800 245 GLU A C 1
ATOM 1876 O O . GLU A 1 245 ? 49.490 13.632 -29.093 1.000 18.710 245 GLU A O 1
ATOM 1882 N N . TYR A 1 246 ? 51.680 13.297 -28.663 1.000 17.290 246 TYR A N 1
ATOM 1883 C CA . TYR A 1 246 ? 51.824 12.378 -29.786 1.000 19.390 246 TYR A CA 1
ATOM 1884 C C . TYR A 1 246 ? 50.969 11.132 -29.590 1.000 18.050 246 TYR A C 1
ATOM 1885 O O . TYR A 1 246 ? 50.324 10.650 -30.531 1.000 19.410 246 TYR A O 1
ATOM 1894 N N . MET A 1 247 ? 50.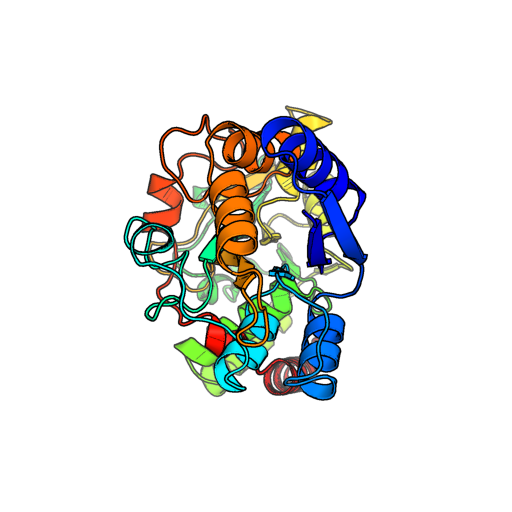980 10.571 -28.384 1.000 17.290 247 MET A N 1
ATOM 1895 C CA . MET A 1 247 ? 50.195 9.367 -28.149 1.000 18.220 247 MET A CA 1
ATOM 1896 C C . MET A 1 247 ? 48.703 9.629 -28.232 1.000 21.200 247 MET A C 1
ATOM 1897 O O . MET A 1 247 ? 47.936 8.686 -28.455 1.000 18.730 247 MET A O 1
ATOM 1902 N N . LEU A 1 248 ? 48.282 10.881 -28.058 1.000 16.380 248 LEU A N 1
ATOM 1903 C CA . LEU A 1 248 ? 46.894 11.274 -28.231 1.000 17.860 248 LEU A CA 1
ATOM 1904 C C . LEU A 1 248 ? 46.565 11.676 -29.662 1.000 18.970 248 LEU A C 1
ATOM 1905 O O . LEU A 1 248 ? 45.414 12.025 -29.934 1.000 18.910 248 LEU A O 1
ATOM 1910 N N . SER A 1 249 ? 47.537 11.644 -30.572 1.000 17.250 249 SER A N 1
ATOM 1911 C CA . SER A 1 249 ? 47.299 12.069 -31.946 1.000 19.900 249 SER A CA 1
ATOM 1912 C C . SER A 1 249 ? 46.547 10.982 -32.705 1.000 20.000 249 SER A C 1
ATOM 1913 O O . SER A 1 249 ? 46.563 9.810 -32.310 1.000 18.940 249 SER A O 1
ATOM 1916 N N . PRO A 1 250 ? 45.871 11.354 -33.800 1.000 23.070 250 PRO A N 1
ATOM 1917 C CA . PRO A 1 250 ? 44.988 10.382 -34.479 1.000 21.010 250 PRO A CA 1
ATOM 1918 C C . PRO A 1 250 ? 45.694 9.132 -34.972 1.000 18.990 250 PRO A C 1
ATOM 1919 O O . PRO A 1 250 ? 45.135 8.035 -34.845 1.000 18.940 250 PRO A O 1
ATOM 1923 N N . ALA A 1 251 ? 46.893 9.248 -35.545 1.000 20.090 251 ALA A N 1
ATOM 1924 C CA . ALA A 1 251 ? 47.583 8.040 -36.000 1.000 20.050 251 ALA A CA 1
ATOM 1925 C C . ALA A 1 251 ? 47.846 7.085 -34.838 1.000 18.500 251 ALA A C 1
ATOM 1926 O O . ALA A 1 251 ? 47.609 5.880 -34.950 1.000 18.710 251 ALA A O 1
ATOM 1928 N N . ALA A 1 252 ? 48.343 7.602 -33.705 1.000 18.930 252 ALA A N 1
ATOM 1929 C CA . ALA A 1 252 ? 48.634 6.712 -32.580 1.000 17.990 252 ALA A CA 1
ATOM 1930 C C . ALA A 1 252 ? 47.356 6.123 -31.999 1.000 17.550 252 ALA A C 1
ATOM 1931 O O . ALA A 1 252 ? 47.319 4.946 -31.632 1.000 17.460 252 ALA A O 1
ATOM 1933 N N . GLN A 1 253 ? 46.298 6.930 -31.911 1.000 16.980 253 GLN A N 1
ATOM 1934 C CA . GLN A 1 253 ? 45.020 6.439 -31.394 1.000 16.990 253 GLN A CA 1
ATOM 1935 C C . GLN A 1 253 ? 44.432 5.359 -32.298 1.000 19.220 253 GLN A C 1
ATOM 1936 O O . GLN A 1 253 ? 43.878 4.361 -31.811 1.000 17.540 253 GLN A O 1
ATOM 1942 N N . GLN A 1 254 ? 44.529 5.553 -33.620 1.000 17.440 254 GLN A N 1
ATOM 1943 C CA . GLN A 1 254 ? 44.058 4.535 -34.563 1.000 17.840 254 GLN A CA 1
ATOM 1944 C C . GLN A 1 254 ? 44.867 3.256 -34.422 1.000 17.280 254 GLN A C 1
ATOM 1945 O O . GLN A 1 254 ? 44.317 2.146 -34.477 1.000 19.380 254 GLN A O 1
ATOM 1951 N N . TYR A 1 255 ? 46.186 3.396 -34.250 1.000 16.700 255 TYR A N 1
ATOM 1952 C CA . TYR A 1 255 ? 47.047 2.247 -33.997 1.000 19.790 255 TYR A CA 1
ATOM 1953 C C . TYR A 1 255 ? 46.628 1.504 -32.725 1.000 20.480 255 TYR A C 1
ATOM 1954 O O . TYR A 1 255 ? 46.516 0.270 -32.721 1.000 19.880 255 TYR A O 1
ATOM 1963 N N . PHE A 1 256 ? 46.400 2.237 -31.630 1.000 19.220 256 PHE A N 1
ATOM 1964 C CA . PHE A 1 256 ? 45.987 1.574 -30.390 1.000 18.110 256 PHE A CA 1
ATOM 1965 C C . PHE A 1 256 ? 44.725 0.755 -30.607 1.000 19.060 256 PHE A C 1
ATOM 1966 O O . PHE A 1 256 ? 44.611 -0.371 -30.102 1.000 21.970 256 PHE A O 1
ATOM 1974 N N . THR A 1 257 ? 43.754 1.293 -31.338 1.000 17.770 257 THR A N 1
ATOM 1975 C CA . THR A 1 257 ? 42.527 0.514 -31.420 1.000 19.590 257 THR A CA 1
ATOM 1976 C C . THR A 1 257 ? 42.548 -0.528 -32.530 1.000 21.830 257 THR A C 1
ATOM 1977 O O . THR A 1 257 ? 41.984 -1.613 -32.339 1.000 21.020 257 THR A O 1
ATOM 1981 N N . SER A 1 258 ? 43.213 -0.264 -33.661 1.000 19.200 258 SER A N 1
ATOM 1982 C CA . SER A 1 258 ? 43.185 -1.240 -34.753 1.000 20.800 258 SER A CA 1
ATOM 1983 C C . SER A 1 258 ? 44.215 -2.349 -34.547 1.000 23.550 258 SER A C 1
ATOM 1984 O O . SER A 1 258 ? 43.959 -3.507 -34.899 1.000 24.820 258 SER A O 1
ATOM 1987 N N . VAL A 1 259 ? 45.376 -2.025 -33.983 1.000 19.090 259 VAL A N 1
ATOM 1988 C CA . VAL A 1 259 ? 46.443 -3.006 -33.784 1.000 20.410 259 VAL A CA 1
ATOM 1989 C C . VAL A 1 259 ? 46.425 -3.588 -32.377 1.000 24.970 259 VAL A C 1
ATOM 1990 O O . VAL A 1 259 ? 46.485 -4.805 -32.197 1.000 24.040 259 VAL A O 1
ATOM 1994 N N . VAL A 1 260 ? 46.364 -2.734 -31.357 1.000 21.580 260 VAL A N 1
ATOM 1995 C CA . VAL A 1 260 ? 46.448 -3.250 -29.989 1.000 22.370 260 VAL A CA 1
ATOM 1996 C C . VAL A 1 260 ? 45.098 -3.778 -29.521 1.000 22.570 260 VAL A C 1
ATOM 1997 O O . VAL A 1 260 ? 45.033 -4.654 -28.641 1.000 26.150 260 VAL A O 1
ATOM 2001 N N . GLY A 1 261 ? 44.007 -3.286 -30.101 1.000 18.920 261 GLY A N 1
ATOM 2002 C CA . GLY A 1 261 ? 42.683 -3.716 -29.700 1.000 20.470 261 GLY A CA 1
ATOM 2003 C C . GLY A 1 261 ? 42.142 -3.030 -28.464 1.000 21.440 261 GLY A C 1
ATOM 2004 O O . GLY A 1 261 ? 41.151 -3.497 -27.889 1.000 19.850 261 GLY A O 1
ATOM 2005 N N . GLU A 1 262 ? 42.754 -1.934 -28.041 1.000 18.050 262 GLU A N 1
ATOM 2006 C CA . GLU A 1 262 ? 42.284 -1.162 -26.904 1.000 17.840 262 GLU A CA 1
ATOM 2007 C C . GLU A 1 262 ? 41.409 -0.015 -27.399 1.000 20.510 262 GLU A C 1
ATOM 2008 O O . GLU A 1 262 ? 41.431 0.341 -28.572 1.000 21.690 262 GLU A O 1
ATOM 2014 N N . TYR A 1 263 ? 40.597 0.538 -26.507 1.000 18.780 263 TYR A N 1
ATOM 2015 C CA . TYR A 1 263 ? 39.757 1.660 -26.915 1.000 18.670 263 TYR A CA 1
ATOM 2016 C C . TYR A 1 263 ? 40.597 2.920 -27.100 1.000 18.440 263 TYR A C 1
ATOM 2017 O O . TYR A 1 263 ? 41.523 3.165 -26.319 1.000 18.610 263 TYR A O 1
ATOM 2026 N N . PRO A 1 264 ? 40.265 3.764 -28.075 1.000 18.570 264 PRO A N 1
ATOM 2027 C CA . PRO A 1 264 ? 40.881 5.091 -28.138 1.000 18.700 264 PRO A CA 1
ATOM 2028 C C . PRO A 1 264 ? 40.293 5.982 -27.060 1.000 19.000 264 PRO A C 1
ATOM 2029 O O . PRO A 1 264 ? 39.254 5.685 -26.460 1.000 18.700 264 PRO A O 1
ATOM 2033 N N . VAL A 1 265 ? 40.975 7.102 -26.823 1.000 17.880 265 VAL A N 1
ATOM 2034 C CA . VAL A 1 265 ? 40.504 8.089 -25.857 1.000 16.930 265 VAL A CA 1
ATOM 2035 C C . VAL A 1 265 ? 39.974 9.351 -26.510 1.000 20.110 265 VAL A C 1
ATOM 2036 O O . VAL A 1 265 ? 39.372 10.180 -25.808 1.000 21.150 265 VAL A O 1
ATOM 2040 N N . THR A 1 266 ? 40.169 9.528 -27.815 1.000 20.270 266 THR A N 1
ATOM 2041 C CA . THR A 1 266 ? 39.691 10.687 -28.554 1.000 21.640 266 THR A CA 1
ATOM 2042 C C . THR A 1 266 ? 38.600 10.291 -29.547 1.000 24.050 266 THR A C 1
ATOM 2043 O O . THR A 1 266 ? 38.452 9.126 -29.930 1.000 22.250 266 THR A O 1
ATOM 2047 N N . GLN A 1 267 ? 37.833 11.285 -29.982 1.000 22.720 267 GLN A N 1
ATOM 2048 C CA . GLN A 1 267 ? 36.922 11.041 -31.089 1.000 26.720 267 GLN A CA 1
ATOM 2049 C C . GLN A 1 267 ? 37.714 11.008 -32.399 1.000 24.380 267 GLN A C 1
ATOM 2050 O O . GLN A 1 267 ? 38.931 11.226 -32.425 1.000 23.190 267 GLN A O 1
ATOM 2056 N N . GLY A 1 268 ? 37.024 10.669 -33.488 1.000 23.570 268 GLY A N 1
ATOM 2057 C CA . GLY A 1 268 ? 37.628 10.712 -34.801 1.000 25.510 268 GLY A CA 1
ATOM 2058 C C . GLY A 1 268 ? 38.412 9.480 -35.190 1.000 23.840 268 GLY A C 1
ATOM 2059 O O . GLY A 1 268 ? 39.194 9.532 -36.145 1.000 23.090 268 GLY A O 1
ATOM 2060 N N . ILE A 1 269 ? 38.222 8.368 -34.488 1.000 20.040 269 ILE A N 1
ATOM 2061 C CA . ILE A 1 269 ? 38.985 7.141 -34.711 1.000 20.510 269 ILE A CA 1
ATOM 2062 C C . ILE A 1 269 ? 38.042 6.085 -35.285 1.000 22.840 269 ILE A C 1
ATOM 2063 O O . ILE A 1 269 ? 36.922 5.913 -34.793 1.000 21.820 269 ILE A O 1
ATOM 2068 N N . ILE A 1 270 ? 38.480 5.399 -36.337 1.000 20.940 270 ILE A N 1
ATOM 2069 C CA . ILE A 1 270 ? 37.661 4.351 -36.953 1.000 19.110 270 ILE A CA 1
ATOM 2070 C C . ILE A 1 270 ? 37.577 3.195 -35.964 1.000 20.500 270 ILE A C 1
ATOM 2071 O O . ILE A 1 270 ? 38.618 2.671 -35.545 1.000 19.500 270 ILE A O 1
ATOM 2076 N N . PRO A 1 271 ? 36.385 2.780 -35.541 1.000 21.090 271 PRO A N 1
A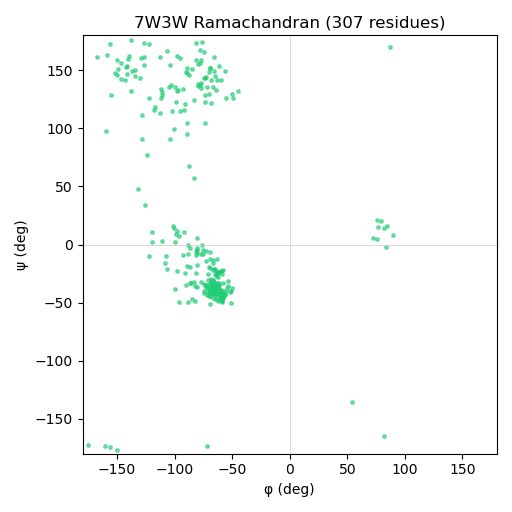TOM 2077 C CA . PRO A 1 271 ? 36.303 1.812 -34.441 1.000 21.910 271 PRO A CA 1
ATOM 2078 C C . PRO A 1 271 ? 36.800 0.434 -34.844 1.000 26.590 271 PRO A C 1
ATOM 2079 O O . PRO A 1 271 ? 36.746 0.033 -36.013 1.000 23.010 271 PRO A O 1
ATOM 2083 N N . ASN A 1 272 ? 37.301 -0.285 -33.850 1.000 24.370 272 ASN A N 1
ATOM 2084 C CA . ASN A 1 272 ? 37.497 -1.722 -33.982 1.000 23.910 272 ASN A CA 1
ATOM 2085 C C . ASN A 1 272 ? 36.117 -2.364 -33.919 1.000 26.080 272 ASN A C 1
ATOM 2086 O O . ASN A 1 272 ? 35.384 -2.136 -32.946 1.000 25.480 272 ASN A O 1
ATOM 2091 N N . PRO A 1 273 ? 35.704 -3.132 -34.929 1.000 27.170 273 PRO A N 1
ATOM 2092 C CA . PRO A 1 273 ? 34.311 -3.613 -34.958 1.000 24.080 273 PRO A CA 1
ATOM 2093 C C . PRO A 1 273 ? 33.957 -4.515 -33.792 1.000 25.160 273 PRO A C 1
ATOM 2094 O O . PRO A 1 273 ? 32.772 -4.625 -33.442 1.000 27.750 273 PRO A O 1
ATOM 2098 N N . VAL A 1 274 ? 34.943 -5.171 -33.184 1.000 23.860 274 VAL A N 1
ATOM 2099 C CA . VAL A 1 274 ? 34.665 -5.998 -32.014 1.000 22.950 274 VAL A CA 1
ATOM 2100 C C . VAL A 1 274 ? 34.331 -5.120 -30.813 1.000 26.940 274 VAL A C 1
ATOM 2101 O O . VAL A 1 274 ? 33.549 -5.519 -29.937 1.000 27.110 274 VAL A O 1
ATOM 2105 N N . LEU A 1 275 ? 34.899 -3.912 -30.759 1.000 25.480 275 LEU A N 1
ATOM 2106 C CA . LEU A 1 275 ? 34.690 -2.986 -29.647 1.000 23.850 275 LEU A CA 1
ATOM 2107 C C . LEU A 1 275 ? 33.510 -2.048 -29.848 1.000 27.040 275 LEU A C 1
ATOM 2108 O O . LEU A 1 275 ? 32.860 -1.668 -28.869 1.000 24.330 275 LEU A O 1
ATOM 2113 N N . GLY A 1 276 ? 33.243 -1.620 -31.083 1.000 24.810 276 GLY A N 1
ATOM 2114 C CA . GLY A 1 276 ? 32.135 -0.715 -31.310 1.000 26.910 276 GLY A CA 1
ATOM 2115 C C . GLY A 1 276 ? 32.513 0.728 -31.010 1.000 25.900 276 GLY A C 1
ATOM 2116 O O . GLY A 1 276 ? 33.691 1.085 -30.866 1.000 24.160 276 GLY A O 1
ATOM 2117 N N . GLU A 1 277 ? 31.482 1.562 -30.895 1.000 23.670 277 GLU A N 1
ATOM 2118 C CA . GLU A 1 277 ? 31.667 3.007 -30.810 1.000 27.780 277 GLU A CA 1
ATOM 2119 C C . GLU A 1 277 ? 32.189 3.437 -29.442 1.000 25.750 277 GLU A C 1
ATOM 2120 O O . GLU A 1 277 ? 31.782 2.908 -28.404 1.000 22.740 277 GLU A O 1
ATOM 2126 N N . LEU A 1 278 ? 33.063 4.446 -29.4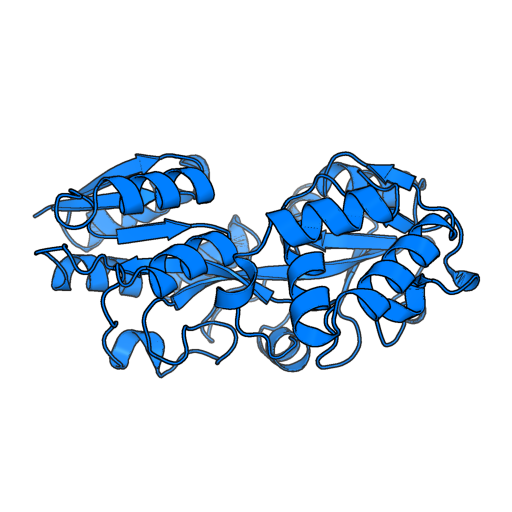44 1.000 20.660 278 LEU A N 1
ATOM 2127 C CA . LEU A 1 278 ? 33.510 5.022 -28.177 1.000 22.740 278 LEU A CA 1
ATOM 2128 C C . LEU A 1 278 ? 32.338 5.622 -27.403 1.000 22.410 278 LEU A C 1
ATOM 2129 O O . LEU A 1 278 ? 32.279 5.517 -26.175 1.000 21.560 278 LEU A O 1
ATOM 2134 N N . ASP A 1 279 ? 31.385 6.249 -28.106 1.000 23.030 279 ASP A N 1
ATOM 2135 C CA . ASP A 1 279 ? 30.220 6.822 -27.427 1.000 25.510 279 ASP A CA 1
ATOM 2136 C C . ASP A 1 279 ? 29.500 5.783 -26.568 1.000 25.540 279 ASP A C 1
ATOM 2137 O O . ASP A 1 279 ? 28.985 6.099 -25.486 1.000 24.880 279 ASP A O 1
ATOM 2142 N N . THR A 1 280 ? 29.432 4.539 -27.045 1.000 22.280 280 THR A N 1
ATOM 2143 C CA . THR A 1 280 ? 28.757 3.498 -26.276 1.000 24.690 280 THR A CA 1
ATOM 2144 C C . THR A 1 280 ? 29.547 3.145 -25.020 1.000 24.410 280 THR A C 1
ATOM 2145 O O . THR A 1 280 ? 28.965 2.933 -23.951 1.000 23.560 280 THR A O 1
ATOM 2149 N N . LEU A 1 281 ? 30.873 3.071 -25.131 1.000 21.330 281 LEU A N 1
ATOM 2150 C CA . LEU A 1 281 ? 31.687 2.829 -23.943 1.000 21.780 281 LEU A CA 1
ATOM 2151 C C . LEU A 1 281 ? 31.481 3.928 -22.907 1.000 21.950 281 LEU A C 1
ATOM 2152 O O . LEU A 1 281 ? 31.374 3.653 -21.707 1.000 19.960 281 LEU A O 1
ATOM 2157 N N . LEU A 1 282 ? 31.419 5.186 -23.352 1.000 21.080 282 LEU A N 1
ATOM 2158 C CA . LEU A 1 282 ? 31.258 6.286 -22.406 1.000 22.260 282 LEU A CA 1
ATOM 2159 C C . LEU A 1 282 ? 29.928 6.194 -21.677 1.000 21.970 282 LEU A C 1
ATOM 2160 O O . LEU A 1 282 ? 29.833 6.543 -20.493 1.000 23.250 282 LEU A O 1
ATOM 2165 N N . GLN A 1 283 ? 28.880 5.755 -22.373 1.000 20.800 283 GLN A N 1
ATOM 2166 C CA . GLN A 1 283 ? 27.598 5.553 -21.703 1.000 27.430 283 GLN A CA 1
ATOM 2167 C C . GLN A 1 283 ? 27.663 4.384 -20.729 1.000 26.710 283 GLN A C 1
ATOM 2168 O O . GLN A 1 283 ? 27.035 4.420 -19.665 1.000 23.880 283 GLN A O 1
ATOM 2174 N N . ALA A 1 284 ? 28.421 3.340 -21.076 1.000 22.590 284 ALA A N 1
ATOM 2175 C CA . ALA A 1 284 ? 28.437 2.117 -20.279 1.000 21.230 284 ALA A CA 1
ATOM 2176 C C . ALA A 1 284 ? 29.271 2.242 -19.008 1.000 23.250 284 ALA A C 1
ATOM 2177 O O . ALA A 1 284 ? 28.944 1.621 -17.984 1.000 22.340 284 ALA A O 1
ATOM 2179 N N . ALA A 1 285 ? 30.334 3.037 -19.055 1.000 20.580 285 ALA A N 1
ATOM 2180 C CA . ALA A 1 285 ? 31.373 2.995 -18.035 1.000 21.330 285 ALA A CA 1
ATOM 2181 C C . ALA A 1 285 ? 30.861 3.503 -16.687 1.000 24.630 285 ALA A C 1
ATOM 2182 O O . ALA A 1 285 ? 30.115 4.492 -16.635 1.000 21.730 285 ALA A O 1
ATOM 2184 N N . PRO A 1 286 ? 31.280 2.883 -15.587 1.000 20.240 286 PRO A N 1
ATOM 2185 C CA . PRO A 1 286 ? 30.968 3.421 -14.258 1.000 22.450 286 PRO A CA 1
ATOM 2186 C C . PRO A 1 286 ? 31.872 4.594 -13.905 1.000 24.900 286 PRO A C 1
ATOM 2187 O O . PRO A 1 286 ? 32.979 4.746 -14.419 1.000 23.670 286 PRO A O 1
ATOM 2191 N N . SER A 1 287 ? 31.375 5.436 -13.000 1.000 27.280 287 SER A N 1
ATOM 2192 C CA . SER A 1 287 ? 32.139 6.579 -12.505 1.000 29.130 287 SER A CA 1
ATOM 2193 C C . SER A 1 287 ? 32.945 6.133 -11.290 1.000 29.480 287 SER A C 1
ATOM 2194 O O . SER A 1 287 ? 32.393 5.962 -10.199 1.000 30.760 287 SER A O 1
ATOM 2197 N N . ILE A 1 288 ? 34.252 5.948 -11.484 1.000 24.880 288 ILE A N 1
ATOM 2198 C CA . ILE A 1 288 ? 35.147 5.386 -10.474 1.000 27.470 288 ILE A CA 1
ATOM 2199 C C . ILE A 1 288 ? 36.434 6.200 -10.490 1.000 24.470 288 ILE A C 1
ATOM 2200 O O . ILE A 1 288 ? 36.995 6.458 -11.559 1.000 25.940 288 ILE A O 1
ATOM 2205 N N . ASP A 1 289 ? 36.897 6.607 -9.314 1.000 21.530 289 ASP A N 1
ATOM 2206 C CA . ASP A 1 289 ? 38.206 7.239 -9.180 1.000 21.110 289 ASP A CA 1
ATOM 2207 C C . ASP A 1 289 ? 39.259 6.151 -9.335 1.000 22.740 289 ASP A C 1
ATOM 2208 O O . ASP A 1 289 ? 39.481 5.360 -8.417 1.000 21.640 289 ASP A O 1
ATOM 2213 N N . LEU A 1 290 ? 39.916 6.108 -10.502 1.000 21.400 290 LEU A N 1
ATOM 2214 C CA . LEU A 1 290 ? 40.878 5.044 -10.781 1.000 18.990 290 LEU A CA 1
ATOM 2215 C C . LEU A 1 290 ? 42.071 5.070 -9.835 1.000 20.120 290 LEU A C 1
ATOM 2216 O O . LEU A 1 290 ? 42.718 4.038 -9.646 1.000 20.750 290 LEU A O 1
ATOM 2221 N N . ASP A 1 291 ? 42.389 6.218 -9.234 1.000 20.900 291 ASP A N 1
ATOM 2222 C CA . ASP A 1 291 ? 43.496 6.238 -8.284 1.000 20.510 291 ASP A CA 1
ATOM 2223 C C . ASP A 1 291 ? 43.223 5.340 -7.085 1.000 21.550 291 ASP A C 1
ATOM 2224 O O . ASP A 1 291 ? 44.174 4.888 -6.432 1.000 21.370 291 ASP A O 1
ATOM 2229 N N 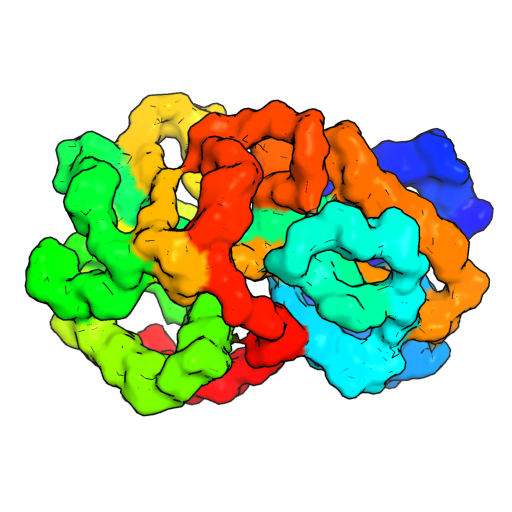. GLN A 1 292 ? 41.948 5.074 -6.787 1.000 18.320 292 GLN A N 1
ATOM 2230 C CA . GLN A 1 292 ? 41.560 4.225 -5.668 1.000 21.350 292 GLN A CA 1
ATOM 2231 C C . GLN A 1 292 ? 41.751 2.740 -5.947 1.000 20.390 292 GLN A C 1
ATOM 2232 O O . GLN A 1 292 ? 41.467 1.924 -5.066 1.000 23.710 292 GLN A O 1
ATOM 2238 N N . LEU A 1 293 ? 42.218 2.364 -7.135 1.000 21.820 293 LEU A N 1
ATOM 2239 C CA . LEU A 1 293 ? 42.540 0.966 -7.401 1.000 20.860 293 LEU A CA 1
ATOM 2240 C C . LEU A 1 293 ? 43.900 0.567 -6.841 1.000 20.190 293 LEU A C 1
ATOM 2241 O O . LEU A 1 293 ? 44.340 -0.568 -7.055 1.000 20.170 293 LEU A O 1
ATOM 2246 N N . ALA A 1 294 ? 44.566 1.463 -6.108 1.000 21.900 294 ALA A N 1
ATOM 2247 C CA . ALA A 1 294 ? 45.884 1.152 -5.567 1.000 22.400 294 ALA A CA 1
ATOM 2248 C C . ALA A 1 294 ? 45.853 0.022 -4.545 1.000 23.200 294 ALA A C 1
ATOM 2249 O O . ALA A 1 294 ? 46.882 -0.619 -4.319 1.000 22.220 294 ALA A O 1
ATOM 2251 N N . ASP A 1 295 ? 44.706 -0.257 -3.935 1.000 20.830 295 ASP A N 1
ATOM 2252 C CA . ASP A 1 295 ? 44.656 -1.180 -2.796 1.000 23.320 295 ASP A CA 1
ATOM 2253 C C . ASP A 1 295 ? 44.493 -2.629 -3.270 1.000 23.680 295 ASP A C 1
ATOM 2254 O O . ASP A 1 295 ? 43.485 -3.290 -3.027 1.000 22.340 295 ASP A O 1
ATOM 2259 N N . LEU A 1 296 ? 45.544 -3.141 -3.922 1.000 22.610 296 LEU A N 1
ATOM 2260 C CA . LEU A 1 296 ? 45.519 -4.540 -4.356 1.000 22.900 296 LEU A CA 1
ATOM 2261 C C . LEU A 1 296 ? 45.489 -5.504 -3.168 1.000 21.850 296 LEU A C 1
ATOM 2262 O O . LEU A 1 296 ? 44.799 -6.530 -3.214 1.000 21.520 296 LEU A O 1
ATOM 2267 N N . GLN A 1 297 ? 46.240 -5.204 -2.100 1.000 24.120 297 GLN A N 1
ATOM 2268 C CA . GLN A 1 297 ? 46.374 -6.179 -1.014 1.000 20.950 297 GLN A CA 1
ATOM 2269 C C . GLN A 1 297 ? 45.033 -6.440 -0.336 1.000 22.370 297 GLN A C 1
ATOM 2270 O O . GLN A 1 297 ? 44.748 -7.575 0.073 1.000 21.790 297 GLN A O 1
ATOM 2276 N N . GLY A 1 298 ? 44.185 -5.411 -0.219 1.000 19.410 298 GLY A N 1
ATOM 2277 C CA . GLY A 1 298 ? 42.861 -5.639 0.336 1.000 21.150 298 GLY A CA 1
ATOM 2278 C C . GLY A 1 298 ? 42.001 -6.505 -0.561 1.000 23.490 298 GLY A C 1
ATOM 2279 O O . GLY A 1 298 ? 41.153 -7.270 -0.084 1.000 22.030 298 GLY A O 1
ATOM 2280 N N . THR A 1 299 ? 42.214 -6.411 -1.867 1.000 22.120 299 THR A N 1
ATOM 2281 C CA . THR A 1 299 ? 41.446 -7.230 -2.797 1.000 20.810 299 THR A CA 1
ATOM 2282 C C . THR A 1 299 ? 41.909 -8.681 -2.769 1.000 20.780 299 THR A C 1
ATOM 2283 O O . THR A 1 299 ? 41.081 -9.602 -2.808 1.000 20.200 299 THR A O 1
ATOM 2287 N N . LEU A 1 300 ? 43.227 -8.906 -2.707 1.000 20.360 300 LEU A N 1
ATOM 2288 C CA . LEU A 1 300 ? 43.734 -10.275 -2.619 1.000 22.840 300 LEU A CA 1
ATOM 2289 C C . LEU A 1 300 ? 43.247 -10.948 -1.338 1.000 24.860 300 LEU A C 1
ATOM 2290 O O . LEU A 1 300 ? 42.928 -12.145 -1.334 1.000 22.750 300 LEU A O 1
ATOM 2295 N N . LYS A 1 301 ? 43.147 -10.181 -0.248 1.000 21.990 301 LYS A N 1
ATOM 2296 C CA . LYS A 1 301 ? 42.577 -10.713 0.987 1.000 24.010 301 LYS A CA 1
ATOM 2297 C C . LYS A 1 301 ? 41.139 -11.175 0.769 1.000 24.750 301 LYS A C 1
ATOM 2298 O O . LYS A 1 301 ? 40.760 -12.280 1.175 1.000 24.290 301 LYS A O 1
ATOM 2304 N N . LEU A 1 302 ? 40.319 -10.339 0.121 1.000 22.040 302 LEU A N 1
ATOM 2305 C CA . LEU A 1 302 ? 38.927 -10.718 -0.117 1.000 22.730 302 LEU A CA 1
ATOM 2306 C C . LEU A 1 302 ? 38.831 -11.961 -0.983 1.000 24.610 302 LEU A C 1
ATOM 2307 O O . LEU A 1 302 ? 37.962 -12.812 -0.764 1.000 23.390 302 LEU A O 1
ATOM 2312 N N . LEU A 1 303 ? 39.695 -12.067 -1.998 1.000 23.370 303 LEU A N 1
ATOM 2313 C CA . LEU A 1 303 ? 39.683 -13.255 -2.847 1.000 22.770 303 LEU A CA 1
ATOM 2314 C C . LEU A 1 303 ? 40.113 -14.490 -2.064 1.000 26.790 303 LEU A C 1
ATOM 2315 O O . LEU A 1 303 ? 39.601 -15.595 -2.297 1.000 27.050 303 LEU A O 1
ATOM 2320 N N . ARG A 1 304 ? 41.067 -14.332 -1.141 1.000 25.880 304 ARG A N 1
ATOM 2321 C CA . ARG A 1 304 ? 41.399 -15.449 -0.258 1.000 28.420 304 ARG A CA 1
ATOM 2322 C C . ARG A 1 304 ? 40.224 -15.784 0.654 1.000 28.270 304 ARG A C 1
ATOM 2323 O O . ARG A 1 304 ? 39.893 -16.962 0.839 1.000 30.210 304 ARG A O 1
ATOM 2331 N N . ASP A 1 305 ? 39.572 -14.757 1.213 1.000 26.600 305 ASP A N 1
ATOM 2332 C CA . ASP A 1 305 ? 38.388 -14.968 2.045 1.000 28.020 305 ASP A CA 1
ATOM 2333 C C . ASP A 1 305 ? 37.322 -15.760 1.299 1.000 31.070 305 ASP A C 1
ATOM 2334 O O . ASP A 1 305 ? 36.642 -16.607 1.888 1.000 32.180 305 ASP A O 1
ATOM 2339 N N . ALA A 1 306 ? 37.137 -15.473 0.009 1.000 25.940 306 ALA A N 1
ATOM 2340 C CA . ALA A 1 306 ? 36.096 -16.136 -0.763 1.000 27.830 306 ALA A CA 1
ATOM 2341 C C . ALA A 1 306 ? 36.506 -17.518 -1.252 1.000 29.570 306 ALA A C 1
ATOM 2342 O O . ALA A 1 306 ? 35.673 -18.217 -1.841 1.000 31.990 306 ALA A O 1
ATOM 2344 N N . GLY A 1 307 ? 37.754 -17.919 -1.036 1.000 30.820 307 GLY A N 1
ATOM 2345 C CA . GLY A 1 307 ? 38.241 -19.184 -1.543 1.000 34.730 307 GLY A CA 1
ATOM 2346 C C . GLY A 1 307 ? 38.551 -19.198 -3.021 1.000 35.750 307 GLY A C 1
ATOM 2347 O O . GLY A 1 307 ? 38.692 -20.280 -3.597 1.000 32.490 307 GLY A O 1
ATOM 2348 N N . LEU A 1 308 ? 38.650 -18.034 -3.662 1.000 29.960 308 LEU A N 1
ATOM 2349 C CA . LEU A 1 308 ? 39.027 -17.988 -5.067 1.000 29.420 308 LEU A CA 1
ATOM 2350 C C . LEU A 1 308 ? 40.531 -17.895 -5.273 1.000 31.790 308 LEU A C 1
ATOM 2351 O O . LEU A 1 308 ? 41.010 -18.186 -6.376 1.000 32.910 308 LEU A O 1
ATOM 2356 N N . LEU A 1 309 ? 41.278 -17.491 -4.251 1.000 30.880 309 LEU A N 1
ATOM 2357 C CA . LEU A 1 309 ? 42.740 -17.499 -4.285 1.000 32.530 309 LEU A CA 1
ATOM 2358 C C . LEU A 1 309 ? 43.258 -18.252 -3.063 1.000 40.090 309 LEU A C 1
ATOM 2359 O O . LEU A 1 309 ? 42.472 -18.531 -2.158 1.000 37.580 309 LEU A O 1
#

Solvent-accessible surface area: 12920 Å² total; per-residue (Å²): 159,53,0,28,0,5,0,10,3,42,88,132,29,0,98,55,7,14,72,83,3,33,148,117,31,61,11,116,5,56,39,131,76,34,88,12,55,116,6,3,63,39,1,82,119,30,15,87,188,14,83,1,8,0,0,0,2,59,43,3,4,12,6,0,30,0,10,107,51,28,34,0,8,94,5,52,114,86,2,20,128,122,16,35,129,25,0,20,8,186,87,0,39,8,0,0,0,0,0,26,0,6,3,0,0,15,1,55,128,92,15,44,55,157,29,24,21,65,22,0,37,60,1,44,49,148,103,9,90,24,67,2,0,2,4,3,89,23,44,15,5,20,11,2,0,1,0,0,38,65,72,66,32,63,137,104,0,27,54,8,0,105,38,0,95,81,10,110,28,85,98,33,188,48,1,55,51,0,0,78,4,1,23,93,39,89,2,13,0,0,12,0,11,0,10,36,0,10,133,31,36,92,94,74,92,97,25,27,5,122,20,40,35,9,51,132,33,20,2,3,0,2,5,14,2,0,3,0,0,1,3,120,35,12,195,67,56,100,22,0,31,78,0,0,82,24,0,20,31,98,73,2,0,45,68,0,1,66,95,23,3,2,3,10,1,29,141,63,18,131,65,17,125,30,12,32,108,16,80,60,0,64,109,5,11,5,86,30,87,12,22,92,6,43,59,80,149,17,0,47,103,8,0,129,62,6,42,18,91

Foldseek 3Di:
DEFEEEELDDCVLVVVLQVVVCVVPVYHYHYDYDHLQVVLVVCLVCPLVDRHFKYWHQALLSVLVCVVSVFFDAADCVQAVVFFPLAAQPRRRKGFLFWWWKWKKFFQVPDDPVPFAQAPLCCLDLVFAQAEEDAVVEPNVLLLLLQVCQVPNLVSSLVSLLSVVVRPHHYDNAQLVRLVCSLVVSHGMYIHTQQNVLVVCVVPVVRRMAIHFRHFQYSSTAITGRMMTTTPSDPPNVVSSSSSVSSLDAVNQLCCCNPRVTHGGDPPHDHSVRVDDPVRSSRRHHDTNSSSSNPSVVSVVSCVVSVND

B-factor: mean 27.8, std 7.93, range [15.11, 65.86]

Sequence (309 aa):
QDITLYSGRGETLVKPIIEQFEKQSGIKVNVRYGDTAQLAVLLQEEGARSPADVYWGQDAGAMGALANAGLLATLPEAVYKQLPEIYTSKTGQWVAASGRSRVIAYSTERASAEDIPASVFDLTSEKYQGRFGLAPTNGGFQSFVTAMRVQHGDEKTLAWLKAMKANQPKIYRNNTTQIQAIGDGEIDFALVNNYYLPRFVAANASFPAKQTYFAEGDIGNLVNVAGVAVLKSSKKQPQAIQFIEYMLSPAAQQYFTSVVGEYPVTQGIIPNPVLGELDTLLQAAPSIDLDQLADLQGTLKLLRDAGLL